Protein AF-A0A3D0Z2B7-F1 (afdb_monomer)

Mean predicted aligned error: 9.4 Å

Sequence (196 aa):
MNSLENMYTLLKPTGLYRLDGESLVSHELSAYAAALDFMERRLGEMLEACFIATAGTAGLESFEKLFGLRGHGTLAYDDRRNMLLSMYALPGEDSTKQGITDALRGIGLYADIEENPAEERLYIACHEYHGRFINHNMLALRAESVLPAHLAATLSFDFFTWDMAEGYELSFDGWDYPDYTFDQLENLGNRIIEIE

Secondary structure (DSSP, 8-state):
--HHHHHHHHHGGG--S--SSSSHHHHHHHHHHHHHHHHHHHHHHHHHHTSTTT--HHHHHHHHHHTT--SGGGS-HHHHHHHHHHHHH--TT--SHHHHHHHHHHTTEEEEEEEETTTTEEEEEEEEE-S--S-HHHHHHHHHTTS-TTSEEEEEE----HHHHHTTT--HHHHHTT---HHHHHGGG-EEEEE-

Foldseek 3Di:
DFQLVVVCVVCVVVVPDDCPCPDPVVVVSVVVRVVVNVVVVVVVQVVLLVDLVRHDPVSLVVLCVVLVAPACSPPDSVVSSVLSVLCVPQDLPPQDLVSLQSLCVSQQWHWDWDDDVVVQAIETETEDGDGQDQDVVVSVVSSCVSHNVVHKYKYWWQDDDPSNVVSVVADPVRVPVVVDDPVRVNCPRTDIDIDD

Solvent-accessible surface area (backbone atoms only — not comparable to full-atom values): 11228 Å² total; per-residue (Å²): 134,56,52,45,60,52,50,50,63,70,48,58,82,69,70,82,68,67,82,80,70,79,37,72,64,29,51,54,46,47,57,50,20,56,54,47,46,52,49,50,52,53,49,50,58,50,57,30,38,73,36,75,92,58,27,51,74,72,29,47,54,52,50,31,52,72,73,67,52,53,72,56,85,81,53,58,71,66,58,52,41,50,33,52,50,43,54,71,63,52,57,97,78,49,82,46,74,66,47,43,46,52,38,35,43,30,74,27,35,42,56,50,79,45,81,37,79,92,75,62,29,36,40,34,46,32,67,46,75,62,69,61,60,49,49,69,68,64,50,50,58,53,49,53,75,66,44,65,90,87,55,30,34,36,40,36,34,72,50,74,52,70,56,32,57,59,58,67,73,60,52,74,67,58,63,53,68,76,67,65,48,70,70,55,60,66,45,68,24,52,45,79,47,80,47,116

Structure (mmCIF, N/CA/C/O backbone):
data_AF-A0A3D0Z2B7-F1
#
_entry.id   AF-A0A3D0Z2B7-F1
#
loop_
_atom_site.group_PDB
_atom_site.id
_atom_site.type_symbol
_atom_site.label_atom_id
_atom_site.label_alt_id
_atom_site.label_comp_id
_atom_site.label_asym_id
_atom_site.label_entity_id
_atom_site.label_seq_id
_atom_site.pdbx_PDB_ins_code
_atom_site.Cartn_x
_atom_site.Cartn_y
_atom_site.Cartn_z
_atom_site.occupancy
_atom_site.B_iso_or_equiv
_atom_site.auth_seq_id
_atom_site.auth_comp_id
_atom_site.auth_asym_id
_atom_site.auth_atom_id
_atom_site.pdbx_PDB_model_num
ATOM 1 N N . MET A 1 1 ? -23.058 0.570 21.034 1.00 70.44 1 MET A N 1
ATOM 2 C CA . MET A 1 1 ? -23.378 0.066 22.380 1.00 70.44 1 MET A CA 1
ATOM 3 C C . MET A 1 1 ? -22.053 -0.071 23.093 1.00 70.44 1 MET A C 1
ATOM 5 O O . MET A 1 1 ? -21.193 -0.740 22.539 1.00 70.44 1 MET A O 1
ATOM 9 N N . ASN A 1 2 ? -21.840 0.635 24.201 1.00 86.19 2 ASN A N 1
ATOM 10 C CA . ASN A 1 2 ? -20.570 0.551 24.938 1.00 86.19 2 ASN A CA 1
ATOM 11 C C . ASN A 1 2 ? -20.544 -0.695 25.847 1.00 86.19 2 ASN A C 1
ATOM 13 O O . ASN A 1 2 ? -21.577 -1.344 26.062 1.00 86.19 2 ASN A O 1
ATOM 17 N N . SER A 1 3 ? -19.379 -1.035 26.399 1.00 94.06 3 SER A N 1
ATOM 18 C CA . SER A 1 3 ? -19.220 -2.215 27.258 1.00 94.06 3 SER A CA 1
ATOM 19 C C . SER A 1 3 ? -20.139 -2.180 28.484 1.00 94.06 3 SER A C 1
ATOM 21 O O . SER A 1 3 ? -20.640 -3.221 28.911 1.00 94.06 3 SER A O 1
ATOM 23 N N . LEU A 1 4 ? -20.415 -0.993 29.039 1.00 94.62 4 LEU A N 1
ATOM 24 C CA . LEU A 1 4 ? -21.280 -0.827 30.211 1.00 94.62 4 LEU A CA 1
ATOM 25 C C . LEU A 1 4 ? -22.736 -1.208 29.917 1.00 94.62 4 LEU A C 1
ATOM 27 O O . LEU A 1 4 ? -23.336 -1.989 30.656 1.00 94.62 4 LEU A O 1
ATOM 31 N N . GLU A 1 5 ? -23.296 -0.687 28.826 1.00 93.81 5 GLU A N 1
ATOM 32 C CA . GLU A 1 5 ? -24.652 -0.994 28.361 1.00 93.81 5 GLU A CA 1
ATOM 33 C C . GLU A 1 5 ? -24.818 -2.490 28.092 1.00 93.81 5 GLU A C 1
ATOM 35 O O . GLU A 1 5 ? -25.841 -3.080 28.452 1.00 93.81 5 GLU A O 1
ATOM 40 N N . ASN A 1 6 ? -23.792 -3.114 27.508 1.00 94.88 6 ASN A N 1
ATOM 41 C CA . ASN A 1 6 ? -23.783 -4.546 27.245 1.00 94.88 6 ASN A CA 1
ATOM 42 C C . ASN A 1 6 ? -23.813 -5.352 28.554 1.00 94.88 6 ASN A C 1
ATOM 44 O O . ASN A 1 6 ? -24.685 -6.198 28.751 1.00 94.88 6 ASN A O 1
ATOM 48 N N . MET A 1 7 ? -22.934 -5.027 29.509 1.00 94.94 7 MET A N 1
ATOM 49 C CA . MET A 1 7 ? -22.923 -5.671 30.828 1.00 94.94 7 MET A CA 1
ATOM 50 C C . MET A 1 7 ? -24.247 -5.480 31.577 1.00 94.94 7 MET A C 1
ATOM 52 O O . MET A 1 7 ? -24.771 -6.430 32.156 1.00 94.94 7 MET A O 1
ATOM 56 N N . TYR A 1 8 ? -24.838 -4.283 31.533 1.00 94.50 8 TYR A N 1
ATOM 57 C CA . TYR A 1 8 ? -26.141 -4.026 32.153 1.00 94.50 8 TYR A CA 1
ATOM 58 C C . TYR A 1 8 ? -27.244 -4.858 31.501 1.00 94.50 8 TYR A C 1
ATOM 60 O O . TYR A 1 8 ? -28.106 -5.386 32.201 1.00 94.50 8 TYR A O 1
ATOM 68 N N . THR A 1 9 ? -27.210 -5.013 30.179 1.00 94.69 9 THR A N 1
ATOM 69 C CA . THR A 1 9 ? -28.166 -5.843 29.434 1.00 94.69 9 THR A CA 1
ATOM 70 C C . THR A 1 9 ? -28.054 -7.317 29.818 1.00 94.69 9 THR A C 1
ATOM 72 O O . THR A 1 9 ? -29.076 -7.974 30.002 1.00 94.69 9 THR A O 1
ATOM 75 N N . LEU A 1 10 ? -26.833 -7.823 30.014 1.00 94.44 10 LEU A N 1
ATOM 76 C CA . LEU A 1 10 ? -26.582 -9.207 30.427 1.00 94.44 10 LEU A CA 1
ATOM 77 C C . LEU A 1 10 ? -26.963 -9.474 31.892 1.00 94.44 10 LEU A C 1
ATOM 79 O O . LEU A 1 10 ? -27.452 -10.555 32.213 1.00 94.44 10 LEU A O 1
ATOM 83 N N . LEU A 1 11 ? -26.759 -8.501 32.785 1.00 94.38 11 LEU A N 1
ATOM 84 C CA . LEU A 1 11 ? -26.967 -8.677 34.226 1.00 94.38 11 LEU A CA 1
ATOM 85 C C . LEU A 1 11 ? -28.394 -8.355 34.687 1.00 94.38 11 LEU A C 1
ATOM 87 O O . LEU A 1 11 ? -28.870 -8.987 35.632 1.00 94.38 11 LEU A O 1
ATOM 91 N N . LYS A 1 12 ? -29.105 -7.427 34.029 1.00 93.31 12 LYS A N 1
ATOM 92 C CA . LYS A 1 12 ? -30.493 -7.055 34.376 1.00 93.31 12 LYS A CA 1
ATOM 93 C C . LYS A 1 12 ? -31.441 -8.259 34.535 1.00 93.31 12 LYS A C 1
ATO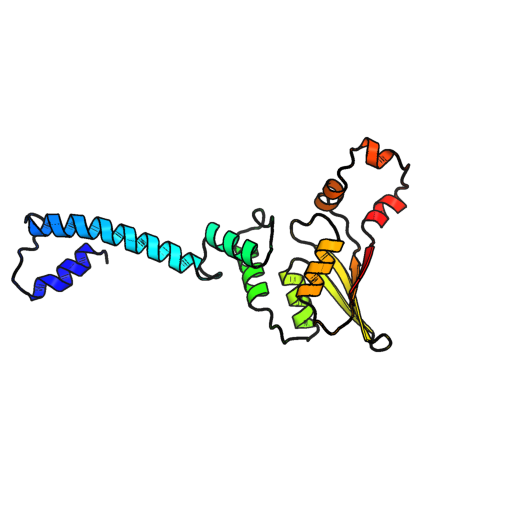M 95 O O . LYS A 1 12 ? -32.157 -8.286 35.536 1.00 93.31 12 LYS A O 1
ATOM 100 N N . PRO A 1 13 ? -31.448 -9.267 33.639 1.00 95.75 13 PRO A N 1
ATOM 101 C CA . PRO A 1 13 ? -32.353 -10.415 33.743 1.00 95.75 13 PRO A CA 1
ATOM 102 C C . PRO A 1 13 ? -32.126 -11.293 34.979 1.00 95.75 13 PRO A C 1
ATOM 104 O O . PRO A 1 13 ? -33.033 -12.014 35.382 1.00 95.75 13 PRO A O 1
ATOM 107 N N . THR A 1 14 ? -30.937 -11.246 35.589 1.00 94.44 14 THR A N 1
ATOM 108 C CA . THR A 1 14 ? -30.627 -12.061 36.776 1.00 94.44 14 THR A CA 1
ATOM 109 C C . THR A 1 14 ? -31.381 -11.595 38.020 1.00 94.44 14 THR A C 1
ATOM 111 O O . THR A 1 14 ? -31.602 -12.385 38.932 1.00 94.44 14 THR A O 1
ATOM 114 N N . GLY A 1 15 ? -31.757 -10.310 38.084 1.00 92.75 15 GLY A N 1
ATOM 115 C CA . GLY A 1 15 ? -32.404 -9.705 39.252 1.00 92.75 15 GLY A CA 1
ATOM 116 C C . GLY A 1 15 ? -31.528 -9.627 40.511 1.00 92.75 15 GLY A C 1
ATOM 117 O O . GLY A 1 15 ? -32.022 -9.223 41.559 1.00 92.75 15 GLY A O 1
ATOM 118 N N . LEU A 1 16 ? -30.245 -10.000 40.432 1.00 92.62 16 LEU A N 1
ATOM 119 C CA . LEU A 1 16 ? -29.349 -10.090 41.593 1.00 92.62 16 LEU A CA 1
ATOM 120 C C . LEU A 1 16 ? -28.699 -8.753 41.969 1.00 92.62 16 LEU A C 1
ATOM 122 O O . LEU A 1 16 ? -28.281 -8.569 43.111 1.00 92.62 16 LEU A O 1
ATOM 126 N N . TYR A 1 17 ? -28.601 -7.823 41.019 1.00 91.31 17 TYR A N 1
ATOM 127 C CA . TYR A 1 17 ? -27.830 -6.590 41.163 1.00 91.31 17 TYR A CA 1
ATOM 128 C C . TYR A 1 17 ? -28.703 -5.348 40.994 1.00 91.31 17 TYR A C 1
ATOM 130 O O . TYR A 1 17 ? -29.599 -5.306 40.149 1.00 91.31 17 TYR A O 1
ATOM 138 N N . ARG A 1 18 ? -28.394 -4.298 41.762 1.00 90.25 18 ARG A N 1
ATOM 139 C CA . ARG A 1 18 ? -29.009 -2.976 41.608 1.00 90.25 18 ARG A CA 1
ATOM 140 C C . ARG A 1 18 ? -28.191 -2.149 40.613 1.00 90.25 18 ARG A C 1
ATOM 142 O O . ARG A 1 18 ? -27.093 -1.708 40.939 1.00 90.25 18 ARG A O 1
ATOM 149 N N . LEU A 1 19 ? -28.717 -1.990 39.400 1.00 89.81 19 LEU A N 1
ATOM 150 C CA . LEU A 1 19 ? -28.053 -1.348 38.256 1.00 89.81 19 LEU A CA 1
ATOM 151 C C . LEU A 1 19 ? -28.657 0.043 37.984 1.00 89.81 19 LEU A C 1
ATOM 153 O O . LEU A 1 19 ? -29.266 0.270 36.941 1.00 89.81 19 LEU A O 1
ATOM 157 N N . ASP A 1 20 ? -28.552 0.936 38.967 1.00 86.50 20 ASP A N 1
ATOM 158 C CA . ASP A 1 20 ? -29.125 2.294 38.971 1.00 86.50 20 ASP A CA 1
ATOM 159 C C . ASP A 1 20 ? -28.105 3.394 38.627 1.00 86.50 20 ASP A C 1
ATOM 161 O O . ASP A 1 20 ? -28.497 4.527 38.367 1.00 86.50 20 ASP A O 1
ATOM 165 N N . GLY A 1 21 ? -26.811 3.058 38.587 1.00 87.31 21 GLY A N 1
ATOM 166 C CA . GLY A 1 21 ? -25.722 4.010 38.351 1.00 87.31 21 GLY A CA 1
ATOM 167 C C . GLY A 1 21 ? -25.106 4.589 39.629 1.00 87.31 21 GLY A C 1
ATOM 168 O O . GLY A 1 21 ? -24.064 5.232 39.544 1.00 87.31 21 GLY A O 1
ATOM 169 N N . GLU A 1 22 ? -25.694 4.321 40.797 1.00 89.69 22 GLU A N 1
ATOM 170 C CA . GLU A 1 22 ? -25.251 4.846 42.101 1.00 89.69 22 GLU A CA 1
ATOM 171 C C . GLU A 1 22 ? -24.776 3.738 43.054 1.00 89.69 22 GLU A C 1
ATOM 173 O O . GLU A 1 22 ? -24.146 3.999 44.080 1.00 89.69 22 GLU A O 1
ATOM 178 N N . SER A 1 23 ? -25.091 2.475 42.757 1.00 92.25 23 SER A N 1
ATOM 179 C CA . SER A 1 23 ? -24.617 1.346 43.553 1.00 92.25 23 SER A CA 1
ATOM 180 C C . SER A 1 23 ? -23.102 1.134 43.413 1.00 92.25 23 SER A C 1
ATOM 182 O O . SER A 1 23 ? -22.496 1.437 42.383 1.00 92.25 23 SER A O 1
ATOM 184 N N . LEU A 1 24 ? -22.481 0.536 44.440 1.00 92.75 24 LEU A N 1
ATOM 185 C CA . LEU A 1 24 ? -21.065 0.143 44.392 1.00 92.75 24 LEU A CA 1
ATOM 186 C C . LEU A 1 24 ? -20.773 -0.732 43.161 1.00 92.75 24 LEU A C 1
ATOM 188 O O . LEU A 1 24 ? -19.807 -0.492 42.445 1.00 92.75 24 LEU A O 1
ATOM 192 N N . VAL A 1 25 ? -21.670 -1.679 42.873 1.00 92.69 25 VAL A N 1
ATOM 193 C CA . VAL A 1 25 ? -21.577 -2.569 41.708 1.00 92.69 25 VAL A CA 1
ATOM 194 C C . VAL A 1 25 ? -21.662 -1.777 40.402 1.00 92.69 25 VAL A C 1
ATOM 196 O O . VAL A 1 25 ? -20.912 -2.048 39.470 1.00 92.69 25 VAL A O 1
ATOM 199 N N . SER A 1 26 ? -22.533 -0.767 40.316 1.00 92.44 26 SER A N 1
ATOM 200 C CA . SER A 1 26 ? -22.608 0.106 39.142 1.00 92.44 26 SER A CA 1
ATOM 201 C C . SER A 1 26 ? -21.294 0.856 38.900 1.00 92.44 26 SER A C 1
ATOM 203 O O . SER A 1 26 ? -20.860 0.948 37.748 1.00 92.44 26 SER A O 1
ATOM 205 N N . HIS A 1 27 ? -20.633 1.343 39.954 1.00 93.88 27 HIS A N 1
ATOM 206 C CA . HIS A 1 27 ? -19.328 2.000 39.843 1.00 93.88 27 HIS A CA 1
ATOM 207 C C . HIS A 1 27 ? -18.201 1.032 39.452 1.00 93.88 27 HIS A C 1
ATOM 209 O O . HIS A 1 27 ? -17.393 1.371 38.587 1.00 93.88 27 HIS A O 1
ATOM 215 N N . GLU A 1 28 ? -18.173 -0.181 40.009 1.00 94.62 28 GLU A N 1
ATOM 216 C CA . GLU A 1 28 ? -17.222 -1.231 39.612 1.00 94.62 28 GLU A CA 1
ATOM 217 C C . GLU A 1 28 ? -17.377 -1.604 38.132 1.00 94.62 28 GLU A C 1
ATOM 219 O O . GLU A 1 28 ? -16.402 -1.607 37.380 1.00 94.62 28 GLU A O 1
ATOM 224 N N . LEU A 1 29 ? -18.614 -1.828 37.680 1.00 95.25 29 LEU A N 1
ATOM 225 C CA . LEU A 1 29 ? -18.908 -2.117 36.276 1.00 95.25 29 LEU A CA 1
ATOM 226 C C . LEU A 1 29 ? -18.512 -0.960 35.357 1.00 95.25 29 LEU A C 1
ATOM 228 O O . LEU A 1 29 ? -18.049 -1.198 34.246 1.00 95.25 29 LEU A O 1
ATOM 232 N N . SER A 1 30 ? -18.648 0.285 35.817 1.00 94.44 30 SER A N 1
ATOM 233 C CA . SER A 1 30 ? -18.218 1.463 35.056 1.00 94.44 30 SER A CA 1
ATOM 234 C C . SER A 1 30 ? -16.695 1.514 34.909 1.00 94.44 30 SER A C 1
ATOM 236 O O . SER A 1 30 ? -16.190 1.818 33.829 1.00 94.44 30 SER A O 1
ATOM 238 N N . ALA A 1 31 ? -15.952 1.160 35.963 1.00 95.12 31 ALA A N 1
ATOM 239 C CA . ALA A 1 31 ? -14.496 1.061 35.908 1.00 95.12 31 ALA A CA 1
ATOM 240 C C . ALA A 1 31 ? -14.034 -0.050 34.948 1.00 95.12 31 ALA A C 1
ATOM 242 O O . ALA A 1 31 ? -13.125 0.168 34.146 1.00 95.12 31 ALA A O 1
ATOM 243 N N . TYR A 1 32 ? -14.687 -1.217 34.973 1.00 95.69 32 TYR A N 1
ATOM 244 C CA . TYR A 1 32 ? -14.404 -2.292 34.018 1.00 95.69 32 TYR A CA 1
ATOM 245 C C . TYR A 1 32 ? -14.757 -1.906 32.586 1.00 95.69 32 TYR A C 1
ATOM 247 O O . TYR A 1 32 ? -13.958 -2.148 31.683 1.00 95.69 32 TYR A O 1
ATOM 255 N N . ALA A 1 33 ? -15.907 -1.263 32.378 1.00 96.44 33 ALA A N 1
ATOM 256 C CA . ALA A 1 33 ? -16.323 -0.796 31.064 1.00 96.44 33 ALA A CA 1
ATOM 257 C C . ALA A 1 33 ? -15.285 0.145 30.452 1.00 96.44 33 ALA A C 1
ATOM 259 O O . ALA A 1 33 ? -14.908 -0.052 29.306 1.00 96.44 33 ALA A O 1
ATOM 260 N N . ALA A 1 34 ? -14.743 1.090 31.227 1.00 95.31 34 ALA A N 1
ATOM 261 C CA . ALA A 1 34 ? -13.721 2.009 30.731 1.00 95.31 34 ALA A CA 1
ATOM 262 C C . ALA A 1 34 ? -12.466 1.282 30.206 1.00 95.31 34 ALA A C 1
ATOM 264 O O . ALA A 1 34 ? -11.919 1.653 29.166 1.00 95.31 34 ALA A O 1
ATOM 265 N N . ALA A 1 35 ? -12.011 0.233 30.901 1.00 95.44 35 ALA A N 1
ATOM 266 C CA . ALA A 1 35 ? -10.873 -0.570 30.456 1.00 95.44 35 ALA A CA 1
ATOM 267 C C . ALA A 1 35 ? -11.213 -1.431 29.227 1.00 95.44 35 ALA A C 1
ATOM 269 O O . ALA A 1 35 ? -10.403 -1.535 28.304 1.00 95.44 35 ALA A O 1
ATOM 270 N N . LEU A 1 36 ? -12.408 -2.027 29.198 1.00 96.38 36 LEU A N 1
ATOM 271 C CA . LEU A 1 36 ? -12.877 -2.842 28.078 1.00 96.38 36 LEU A CA 1
ATOM 272 C C . LEU A 1 36 ? -13.077 -2.008 26.813 1.00 96.38 36 LEU A C 1
ATOM 274 O O . LEU A 1 36 ? -12.547 -2.386 25.777 1.00 96.38 36 LEU A O 1
ATOM 278 N N . ASP A 1 37 ? -13.723 -0.846 26.909 1.00 96.25 37 ASP A N 1
ATOM 279 C CA . ASP A 1 37 ? -13.921 0.080 25.789 1.00 96.25 37 ASP A CA 1
ATOM 280 C C . ASP A 1 37 ? -12.572 0.552 25.222 1.00 96.25 37 ASP A C 1
ATOM 282 O O . ASP A 1 37 ? -12.388 0.673 24.008 1.00 96.25 37 ASP A O 1
ATOM 286 N N . PHE A 1 38 ? -11.579 0.779 26.091 1.00 95.12 38 PHE A N 1
ATOM 287 C CA . PHE A 1 38 ? -10.220 1.086 25.650 1.00 95.12 38 PHE A CA 1
ATOM 288 C C . PHE A 1 38 ? -9.598 -0.070 24.854 1.00 95.12 38 PHE A C 1
ATOM 290 O O . PHE A 1 38 ? -9.005 0.171 23.798 1.00 95.12 38 PHE A O 1
ATOM 297 N N . MET A 1 39 ? -9.720 -1.309 25.343 1.00 95.75 39 MET A N 1
ATOM 298 C CA . MET A 1 39 ? -9.197 -2.488 24.648 1.00 95.75 39 MET A CA 1
ATOM 299 C C . MET A 1 39 ? -9.946 -2.772 23.345 1.00 95.75 39 MET A C 1
ATOM 301 O O . MET A 1 39 ? -9.307 -3.070 22.342 1.00 95.75 39 MET A O 1
ATOM 305 N N . GLU A 1 40 ? -11.270 -2.635 23.332 1.00 94.75 40 GLU A N 1
ATOM 306 C CA . GLU A 1 40 ? -12.105 -2.813 22.145 1.00 94.75 40 GLU A CA 1
ATOM 307 C C . GLU A 1 40 ? -11.699 -1.830 21.047 1.00 94.75 40 GLU A C 1
ATOM 309 O O . GLU A 1 40 ? -11.447 -2.242 19.917 1.00 94.75 40 GLU A O 1
ATOM 314 N N . ARG A 1 41 ? -11.508 -0.549 21.388 1.00 93.12 41 ARG A N 1
ATOM 315 C CA . ARG A 1 41 ? -11.013 0.447 20.431 1.00 93.12 41 ARG A CA 1
ATOM 316 C C . ARG A 1 41 ? -9.636 0.081 19.875 1.00 93.12 41 ARG A C 1
ATOM 318 O O . ARG A 1 41 ? -9.413 0.197 18.676 1.00 93.12 41 ARG A O 1
ATOM 325 N N . ARG A 1 42 ? -8.710 -0.371 20.728 1.00 93.12 42 ARG A N 1
ATOM 326 C CA . ARG A 1 42 ? -7.368 -0.808 20.300 1.00 93.12 42 ARG A CA 1
ATOM 327 C C . ARG A 1 42 ? -7.435 -2.019 19.368 1.00 93.12 42 ARG A C 1
ATOM 329 O O . ARG A 1 42 ? -6.724 -2.045 18.371 1.00 93.12 42 ARG A O 1
ATOM 336 N N . LEU A 1 43 ? -8.291 -2.993 19.669 1.00 94.00 43 LEU A N 1
ATOM 337 C CA . LEU A 1 43 ? -8.518 -4.152 18.805 1.00 94.00 43 LEU A CA 1
ATOM 338 C C . LEU A 1 43 ? -9.159 -3.747 17.475 1.00 94.00 43 LEU A C 1
ATOM 340 O O . LEU A 1 43 ? -8.750 -4.266 16.443 1.00 94.00 43 LEU A O 1
ATOM 344 N N . GLY A 1 44 ? -10.097 -2.798 17.483 1.00 92.19 44 GLY A N 1
ATOM 345 C CA . GLY A 1 44 ? -10.680 -2.222 16.271 1.00 92.19 44 GLY A CA 1
ATOM 346 C C . GLY A 1 44 ? -9.622 -1.580 15.374 1.00 92.19 44 GLY A C 1
ATOM 347 O O . GLY A 1 44 ? -9.507 -1.951 14.211 1.00 92.19 44 GLY A O 1
ATOM 348 N N . GLU A 1 45 ? -8.774 -0.713 15.938 1.00 89.38 45 GLU A N 1
ATOM 349 C CA . GLU A 1 45 ? -7.645 -0.095 15.221 1.00 89.38 45 GLU A CA 1
ATOM 350 C C . GLU A 1 45 ? -6.691 -1.156 14.628 1.00 89.38 45 GLU A C 1
ATOM 352 O O . GLU A 1 45 ? -6.214 -1.016 13.501 1.00 89.38 45 GLU A O 1
ATOM 357 N N . MET A 1 46 ? -6.421 -2.244 15.362 1.00 90.12 46 MET A N 1
ATOM 358 C CA . MET A 1 46 ? -5.594 -3.353 14.869 1.00 90.12 46 MET A CA 1
ATOM 359 C C . MET A 1 46 ? -6.272 -4.134 13.737 1.00 90.12 46 MET A C 1
ATOM 361 O O . MET A 1 46 ? -5.612 -4.446 12.750 1.00 90.12 46 MET A O 1
ATOM 365 N N . LEU A 1 47 ? -7.567 -4.438 13.862 1.00 93.06 47 LEU A N 1
ATOM 366 C CA . LEU A 1 47 ? -8.346 -5.148 12.843 1.00 93.06 47 LEU A CA 1
ATOM 367 C C . LEU A 1 47 ? -8.444 -4.342 11.548 1.00 93.06 47 LEU A C 1
ATOM 369 O O . LEU A 1 47 ? -8.291 -4.905 10.466 1.00 93.06 47 LEU A O 1
ATOM 373 N N . GLU A 1 48 ? -8.643 -3.027 11.647 1.00 90.56 48 GLU A N 1
ATOM 374 C CA . GLU A 1 48 ? -8.618 -2.132 10.490 1.00 90.56 48 GLU A CA 1
ATOM 375 C C . GLU A 1 48 ? -7.265 -2.198 9.775 1.00 90.56 48 GLU A C 1
ATOM 377 O O . GLU A 1 48 ? -7.221 -2.298 8.550 1.00 90.56 48 GLU A O 1
ATOM 382 N N . ALA A 1 49 ? -6.162 -2.226 10.528 1.00 89.50 49 ALA A N 1
ATOM 383 C CA . ALA A 1 49 ? -4.813 -2.341 9.983 1.00 89.50 49 ALA A CA 1
ATOM 384 C C . ALA A 1 49 ? -4.483 -3.724 9.382 1.00 89.50 49 ALA A C 1
ATOM 386 O O . ALA A 1 49 ? -3.462 -3.847 8.705 1.00 89.50 49 ALA A O 1
ATOM 387 N N . CYS A 1 50 ? -5.314 -4.755 9.583 1.00 89.44 50 CYS A N 1
ATOM 388 C CA . CYS A 1 50 ? -5.088 -6.089 9.016 1.00 89.44 50 CYS A CA 1
ATOM 389 C C . CYS A 1 50 ? -5.404 -6.193 7.518 1.00 89.44 50 CYS A C 1
ATOM 391 O O . CYS A 1 50 ? -4.930 -7.130 6.876 1.00 89.44 50 CYS A O 1
ATOM 393 N N . PHE A 1 51 ? -6.186 -5.273 6.949 1.00 91.56 51 PHE A N 1
ATOM 394 C CA . PHE A 1 51 ? -6.582 -5.322 5.539 1.00 91.56 51 PHE A CA 1
ATOM 395 C C . PHE A 1 51 ? -6.249 -4.013 4.834 1.00 91.56 51 PHE A C 1
ATOM 397 O O . PHE A 1 51 ? -6.579 -2.943 5.330 1.00 91.56 51 PHE A O 1
ATOM 404 N N . ILE A 1 52 ? -5.685 -4.087 3.625 1.00 91.19 52 ILE A N 1
ATOM 405 C CA . ILE A 1 52 ? -5.324 -2.906 2.815 1.00 91.19 52 ILE A CA 1
ATOM 406 C C . ILE A 1 52 ? -6.538 -1.977 2.601 1.00 91.19 52 ILE A C 1
ATOM 408 O O . ILE A 1 52 ? -6.418 -0.751 2.635 1.00 91.19 52 ILE A O 1
ATOM 412 N N . ALA A 1 53 ? -7.731 -2.558 2.434 1.00 90.88 53 ALA A N 1
ATOM 413 C CA . ALA A 1 53 ? -8.969 -1.814 2.210 1.00 90.88 53 ALA A CA 1
ATOM 414 C C . ALA A 1 53 ? -9.370 -0.921 3.400 1.00 90.88 53 ALA A C 1
ATOM 416 O O . ALA A 1 53 ? -9.884 0.174 3.189 1.00 90.88 53 ALA A O 1
ATOM 417 N N . THR A 1 54 ? -9.119 -1.362 4.635 1.00 90.50 54 THR A N 1
ATOM 418 C CA . THR A 1 54 ? -9.517 -0.658 5.868 1.00 90.50 54 THR A CA 1
ATOM 419 C C . THR A 1 54 ? -8.348 -0.003 6.592 1.00 90.50 54 THR A C 1
ATOM 421 O O . THR A 1 54 ? -8.564 0.820 7.477 1.00 90.50 54 THR A O 1
ATOM 424 N N . ALA A 1 55 ? -7.114 -0.345 6.225 1.00 90.94 55 ALA A N 1
ATOM 425 C CA . ALA A 1 55 ? -5.924 0.113 6.913 1.00 90.94 55 ALA A CA 1
ATOM 426 C C . ALA A 1 55 ? -5.799 1.635 6.852 1.00 90.94 55 ALA A C 1
ATOM 428 O O . ALA A 1 55 ? -5.879 2.231 5.775 1.00 90.94 55 ALA A O 1
ATOM 429 N N . GLY A 1 56 ? -5.552 2.222 8.028 1.00 87.31 56 GLY A N 1
ATOM 430 C CA . GLY A 1 56 ? -5.085 3.593 8.214 1.00 87.31 56 GLY A CA 1
ATOM 431 C C . GLY A 1 56 ? -3.667 3.812 7.674 1.00 87.31 56 GLY A C 1
ATOM 432 O O . GLY A 1 56 ? -2.992 2.874 7.254 1.00 87.31 56 GLY A O 1
ATOM 433 N N . THR A 1 57 ? -3.151 5.038 7.779 1.00 85.38 57 THR A N 1
ATOM 434 C CA . THR A 1 57 ? -1.812 5.416 7.282 1.00 85.38 57 THR A CA 1
ATOM 435 C C . THR A 1 57 ? -0.694 4.496 7.777 1.00 85.38 57 THR A C 1
ATOM 437 O O . THR A 1 57 ? 0.096 4.009 6.975 1.00 85.38 57 THR A O 1
ATOM 440 N N . ALA A 1 58 ? -0.655 4.207 9.082 1.00 85.00 58 ALA A N 1
ATOM 441 C CA . ALA A 1 58 ? 0.367 3.335 9.663 1.00 85.00 58 ALA A CA 1
ATOM 442 C C . ALA A 1 58 ? 0.261 1.884 9.157 1.00 85.00 58 ALA A C 1
ATOM 444 O O . ALA A 1 58 ? 1.278 1.229 8.948 1.00 85.00 58 ALA A O 1
ATOM 445 N N . GLY A 1 59 ? -0.962 1.392 8.923 1.00 89.44 59 GLY A N 1
ATOM 446 C CA . GLY A 1 59 ? -1.186 0.066 8.348 1.00 89.44 59 GLY A CA 1
ATOM 447 C C . GLY A 1 59 ? -0.740 -0.003 6.887 1.00 89.44 59 GLY A C 1
ATOM 448 O O . GLY A 1 59 ? -0.046 -0.945 6.507 1.00 89.44 59 GLY A O 1
ATOM 449 N N . LEU A 1 60 ? -1.048 1.022 6.082 1.00 89.25 60 LEU A N 1
ATOM 450 C CA . LEU A 1 60 ? -0.567 1.108 4.698 1.00 89.25 60 LEU A CA 1
ATOM 451 C C . LEU A 1 60 ? 0.964 1.158 4.632 1.00 89.25 60 LEU A C 1
ATOM 453 O O . LEU A 1 60 ? 1.546 0.447 3.823 1.00 89.25 60 LEU A O 1
ATOM 457 N N . GLU A 1 61 ? 1.630 1.900 5.521 1.00 87.88 61 GLU A N 1
ATOM 458 C CA . GLU A 1 61 ? 3.101 1.902 5.606 1.00 87.88 61 GLU A CA 1
ATOM 459 C C . GLU A 1 61 ? 3.681 0.516 5.928 1.00 87.88 61 GLU A C 1
ATOM 461 O O . GLU A 1 61 ? 4.761 0.160 5.450 1.00 87.88 61 GLU A O 1
ATOM 466 N N . SER A 1 62 ? 2.990 -0.284 6.745 1.00 88.75 62 SER A N 1
ATOM 467 C CA . SER A 1 62 ? 3.384 -1.669 7.011 1.00 88.75 62 SER A CA 1
ATOM 468 C C . SER A 1 62 ? 3.235 -2.553 5.774 1.00 88.75 62 SER A C 1
ATOM 470 O O . SER A 1 62 ? 4.149 -3.325 5.481 1.00 88.75 62 SER A O 1
ATOM 472 N N . PHE A 1 63 ? 2.138 -2.419 5.024 1.00 89.62 63 PHE A N 1
ATOM 473 C CA . PHE A 1 63 ? 1.955 -3.137 3.760 1.00 89.62 63 PHE A CA 1
ATOM 474 C C . PHE A 1 63 ? 2.967 -2.704 2.700 1.00 89.62 63 PHE A C 1
ATOM 476 O O . PHE A 1 63 ? 3.553 -3.552 2.039 1.00 89.62 63 PHE A O 1
ATOM 483 N N . GLU A 1 64 ? 3.252 -1.411 2.578 1.00 86.88 64 GLU A N 1
ATOM 484 C CA . GLU A 1 64 ? 4.290 -0.906 1.677 1.00 86.88 64 GLU A CA 1
ATOM 485 C C . GLU A 1 64 ? 5.639 -1.548 1.982 1.00 86.88 64 GLU A C 1
ATOM 487 O O . GLU A 1 64 ? 6.275 -2.095 1.085 1.00 86.88 64 GLU A O 1
ATOM 492 N N . LYS A 1 65 ? 6.036 -1.591 3.259 1.00 85.94 65 LYS A N 1
ATOM 493 C C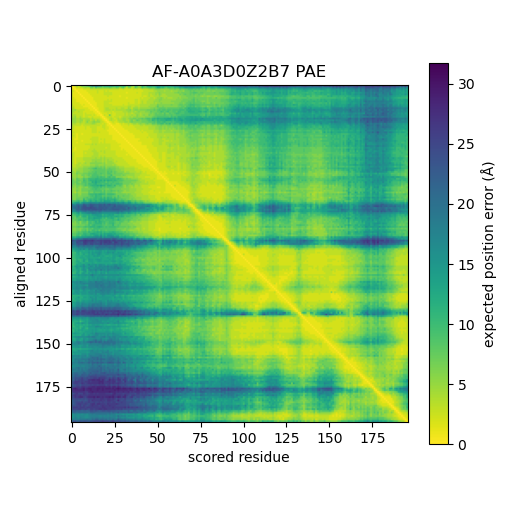A . LYS A 1 65 ? 7.258 -2.290 3.679 1.00 85.94 65 LYS A CA 1
ATOM 494 C C . LYS A 1 65 ? 7.220 -3.778 3.338 1.00 85.94 65 LYS A C 1
ATOM 496 O O . LYS A 1 65 ? 8.240 -4.297 2.894 1.00 85.94 65 LYS A O 1
ATOM 501 N N . LEU A 1 66 ? 6.077 -4.445 3.525 1.00 86.38 66 LEU A N 1
ATOM 502 C CA . LEU A 1 66 ? 5.894 -5.861 3.190 1.00 86.38 66 LEU A CA 1
ATOM 503 C C . LEU A 1 66 ? 6.091 -6.117 1.690 1.00 86.38 66 LEU A C 1
ATOM 505 O O . LEU A 1 66 ? 6.803 -7.045 1.321 1.00 86.38 66 LEU A O 1
ATOM 509 N N . PHE A 1 67 ? 5.531 -5.262 0.835 1.00 80.06 67 PHE A N 1
ATOM 510 C CA . PHE A 1 67 ? 5.726 -5.322 -0.614 1.00 80.06 67 PHE A CA 1
ATOM 511 C C . PHE A 1 67 ? 7.059 -4.704 -1.065 1.00 80.06 67 PHE A C 1
ATOM 513 O O . PHE A 1 67 ? 7.339 -4.643 -2.259 1.00 80.06 67 PHE A O 1
ATOM 520 N N . GLY A 1 68 ? 7.904 -4.215 -0.153 1.00 76.94 68 GLY A N 1
ATOM 521 C CA . GLY A 1 68 ? 9.173 -3.555 -0.476 1.00 76.94 68 GLY A CA 1
ATOM 522 C C . GLY A 1 68 ? 9.034 -2.191 -1.166 1.00 76.94 68 GLY A C 1
ATOM 523 O O . GLY A 1 68 ? 10.006 -1.695 -1.728 1.00 76.94 68 GLY A O 1
ATOM 524 N N . LEU A 1 69 ? 7.849 -1.585 -1.128 1.00 74.25 69 LEU A N 1
ATOM 525 C CA . LEU A 1 69 ? 7.591 -0.220 -1.575 1.00 74.25 69 LEU A CA 1
ATOM 526 C C . LEU A 1 69 ? 8.182 0.749 -0.539 1.00 74.25 69 LEU A C 1
ATOM 528 O O . LEU A 1 69 ? 7.886 0.668 0.655 1.00 74.25 69 LEU A O 1
ATOM 532 N N . ARG A 1 70 ? 9.053 1.664 -0.972 1.00 66.19 70 ARG A N 1
ATOM 533 C CA . ARG A 1 70 ? 9.655 2.688 -0.103 1.00 66.19 70 ARG A CA 1
ATOM 534 C C . ARG A 1 70 ? 9.427 4.071 -0.696 1.00 66.19 70 ARG A C 1
ATOM 536 O O . ARG A 1 70 ? 9.547 4.266 -1.895 1.00 66.19 70 ARG A O 1
ATOM 543 N N . GLY A 1 71 ? 9.123 5.042 0.165 1.00 61.12 71 GLY A N 1
ATOM 544 C CA . GLY A 1 71 ? 9.062 6.451 -0.231 1.00 61.12 71 GLY A CA 1
ATOM 545 C C . GLY A 1 71 ? 7.746 6.919 -0.861 1.00 61.12 71 GLY A C 1
ATOM 546 O O . GLY A 1 71 ? 7.677 8.074 -1.256 1.00 61.12 71 GLY A O 1
ATOM 547 N N . HIS A 1 72 ? 6.692 6.096 -0.874 1.00 63.56 72 HIS A N 1
ATOM 548 C CA . HIS A 1 72 ? 5.357 6.477 -1.371 1.00 63.56 72 HIS A CA 1
ATOM 549 C C . HIS A 1 72 ? 4.530 7.315 -0.382 1.00 63.56 72 HIS A C 1
ATOM 551 O O . HIS A 1 72 ? 3.375 7.631 -0.652 1.00 63.56 72 HIS A O 1
ATOM 557 N N . GLY A 1 73 ? 5.103 7.712 0.759 1.00 61.56 73 GLY A N 1
ATOM 558 C CA . GLY A 1 73 ? 4.413 8.523 1.768 1.00 61.56 73 GLY A CA 1
ATOM 559 C C . GLY A 1 73 ? 3.976 9.913 1.281 1.00 61.56 73 GLY A C 1
ATOM 560 O O . GLY A 1 73 ? 3.205 10.570 1.973 1.00 61.56 73 GLY A O 1
ATOM 561 N N . THR A 1 74 ? 4.451 10.353 0.112 1.00 64.75 74 THR A N 1
ATOM 562 C CA . THR A 1 74 ? 4.054 11.604 -0.553 1.00 64.75 74 THR A CA 1
ATOM 563 C C . THR A 1 74 ? 2.843 11.457 -1.478 1.00 64.75 74 THR A C 1
ATOM 565 O O . THR A 1 74 ? 2.254 12.472 -1.842 1.00 64.75 74 THR A O 1
ATOM 568 N N . LEU A 1 75 ? 2.459 10.231 -1.856 1.00 68.69 75 LEU A N 1
ATOM 569 C CA . LEU A 1 75 ? 1.270 9.980 -2.674 1.00 68.69 75 LEU A CA 1
ATOM 570 C C . LEU A 1 75 ? -0.011 10.205 -1.864 1.00 68.69 75 LEU A C 1
ATOM 572 O O . LEU A 1 75 ? -0.035 10.037 -0.639 1.00 68.69 75 LEU A O 1
ATOM 576 N N . ALA A 1 76 ? -1.098 10.543 -2.562 1.00 80.69 76 ALA A N 1
ATOM 577 C CA . ALA A 1 76 ? -2.406 10.632 -1.935 1.00 80.69 76 ALA A CA 1
ATOM 578 C C . ALA A 1 76 ? -2.809 9.270 -1.349 1.00 80.69 76 ALA A C 1
ATOM 580 O O . ALA A 1 76 ? -2.455 8.202 -1.850 1.00 80.69 76 ALA A O 1
ATOM 581 N N . TYR A 1 77 ? -3.554 9.315 -0.250 1.00 81.44 77 TYR A N 1
ATOM 582 C CA . TYR A 1 77 ? -3.893 8.131 0.534 1.00 81.44 77 TYR A CA 1
ATOM 583 C C . TYR A 1 77 ? -4.625 7.047 -0.273 1.00 81.44 77 TYR A C 1
ATOM 585 O O . TYR A 1 77 ? -4.325 5.861 -0.129 1.00 81.44 77 TYR A O 1
ATOM 593 N N . ASP A 1 78 ? -5.547 7.453 -1.146 1.00 83.25 78 ASP A N 1
ATOM 594 C CA . ASP A 1 78 ? -6.310 6.521 -1.977 1.00 83.25 78 ASP A CA 1
ATOM 595 C C . ASP A 1 78 ? -5.458 5.908 -3.093 1.00 83.25 78 ASP A C 1
ATOM 597 O O . ASP A 1 78 ? -5.593 4.719 -3.368 1.00 83.25 78 ASP A O 1
ATOM 601 N N . ASP A 1 79 ? -4.509 6.659 -3.656 1.00 79.12 79 ASP A N 1
ATOM 602 C CA . ASP A 1 79 ? -3.580 6.145 -4.669 1.00 79.12 79 ASP A CA 1
ATOM 603 C C . ASP A 1 79 ? -2.659 5.077 -4.078 1.00 79.12 79 ASP A C 1
ATOM 605 O O . ASP A 1 79 ? -2.470 4.013 -4.669 1.00 79.12 79 ASP A O 1
ATOM 609 N N . ARG A 1 80 ? -2.155 5.310 -2.858 1.00 82.88 80 ARG A N 1
ATOM 610 C CA . ARG A 1 80 ? -1.365 4.316 -2.112 1.00 82.88 80 ARG A CA 1
ATOM 611 C C . ARG A 1 80 ? -2.160 3.035 -1.896 1.00 82.88 80 ARG A C 1
ATOM 613 O O . ARG A 1 80 ? -1.646 1.940 -2.121 1.00 82.88 80 ARG A O 1
ATOM 620 N N . ARG A 1 81 ? -3.425 3.162 -1.481 1.00 87.19 81 ARG A N 1
ATOM 621 C CA . ARG A 1 81 ? -4.311 2.010 -1.289 1.00 87.19 81 ARG A CA 1
ATOM 622 C C . ARG A 1 81 ? -4.550 1.267 -2.599 1.00 87.19 81 ARG A C 1
ATOM 624 O O . ARG A 1 81 ? -4.433 0.047 -2.611 1.00 87.19 81 ARG A O 1
ATOM 631 N N . ASN A 1 82 ? -4.873 1.978 -3.675 1.00 83.25 82 ASN A N 1
ATOM 632 C CA . ASN A 1 82 ? -5.133 1.373 -4.979 1.00 83.25 82 ASN A CA 1
ATOM 633 C C . ASN A 1 82 ? -3.904 0.623 -5.492 1.00 83.25 82 ASN A C 1
ATOM 635 O O . ASN A 1 82 ? -4.025 -0.528 -5.888 1.00 83.25 82 ASN A O 1
ATOM 639 N N . MET A 1 83 ? -2.717 1.221 -5.385 1.00 78.88 83 MET A N 1
ATOM 640 C CA . MET A 1 83 ? -1.451 0.576 -5.733 1.00 78.88 83 MET A CA 1
ATOM 641 C C . MET A 1 83 ? -1.236 -0.725 -4.942 1.00 78.88 83 MET A C 1
ATOM 643 O O . MET A 1 83 ? -0.945 -1.768 -5.524 1.00 78.88 83 MET A O 1
ATOM 647 N N . LEU A 1 84 ? -1.424 -0.692 -3.618 1.00 85.12 84 LEU A N 1
ATOM 648 C CA . LEU A 1 84 ? -1.282 -1.874 -2.762 1.00 85.12 84 LEU A CA 1
ATOM 649 C C . LEU A 1 84 ? -2.320 -2.960 -3.074 1.00 85.12 84 LEU A C 1
ATOM 651 O O . LEU A 1 84 ? -1.989 -4.144 -3.051 1.00 85.12 84 LEU A O 1
ATOM 655 N N . LEU A 1 85 ? -3.564 -2.574 -3.366 1.00 86.81 85 LEU A N 1
ATOM 656 C CA . LEU A 1 85 ? -4.608 -3.507 -3.786 1.00 86.81 85 LEU A CA 1
ATOM 657 C C . LEU A 1 85 ? -4.279 -4.134 -5.140 1.00 86.81 85 LEU A C 1
ATOM 659 O O . LEU A 1 85 ? -4.443 -5.341 -5.275 1.00 86.81 85 LEU A O 1
ATOM 663 N N . SER A 1 86 ? -3.769 -3.357 -6.099 1.00 78.50 86 SER A N 1
ATOM 664 C CA . SER A 1 86 ? -3.309 -3.874 -7.389 1.00 78.50 86 SER A CA 1
ATOM 665 C C . SER A 1 86 ? -2.185 -4.885 -7.202 1.00 78.50 86 SER A C 1
ATOM 667 O O . SER A 1 86 ? -2.287 -5.984 -7.725 1.00 78.50 86 SER A O 1
ATOM 669 N N . MET A 1 87 ? -1.179 -4.565 -6.379 1.00 78.75 87 MET A N 1
ATOM 670 C CA . MET A 1 87 ? -0.077 -5.476 -6.038 1.00 78.75 87 MET A CA 1
ATOM 671 C C . MET A 1 87 ? -0.559 -6.771 -5.378 1.00 78.75 87 MET A C 1
ATOM 673 O O . MET A 1 87 ? -0.062 -7.848 -5.692 1.00 78.75 87 MET A O 1
ATOM 677 N N . TYR A 1 88 ? -1.531 -6.680 -4.469 1.00 82.50 88 TYR A N 1
ATOM 678 C CA . TYR A 1 88 ? -2.134 -7.850 -3.831 1.00 82.50 88 TYR A CA 1
ATOM 679 C C . TYR A 1 88 ? -2.977 -8.684 -4.805 1.00 82.50 88 TYR A C 1
ATOM 681 O O . TYR A 1 88 ? -3.061 -9.901 -4.665 1.00 82.50 88 TYR A O 1
ATOM 689 N N . ALA A 1 89 ? -3.614 -8.025 -5.773 1.00 74.75 89 ALA A N 1
ATOM 690 C CA . ALA A 1 89 ? -4.462 -8.651 -6.774 1.00 74.75 89 ALA A CA 1
ATOM 691 C C . ALA A 1 89 ? -3.681 -9.260 -7.943 1.00 74.75 89 ALA A C 1
ATOM 693 O O . ALA A 1 89 ? -4.307 -9.953 -8.744 1.00 74.75 89 ALA A O 1
ATOM 694 N N . LEU A 1 90 ? -2.363 -9.023 -8.049 1.00 68.81 90 LEU A N 1
ATOM 695 C CA . LEU A 1 90 ? -1.542 -9.591 -9.116 1.00 68.81 90 LEU A CA 1
ATOM 696 C C . LEU A 1 90 ? -1.659 -11.112 -9.100 1.00 68.81 90 LEU A C 1
ATOM 698 O O . LEU A 1 90 ? -1.181 -11.759 -8.161 1.00 68.81 90 LEU A O 1
ATOM 702 N N . PRO A 1 91 ? -2.298 -11.708 -10.118 1.00 55.78 91 PRO A N 1
ATOM 703 C CA . PRO A 1 91 ? -2.366 -13.144 -10.205 1.00 55.78 91 PRO A CA 1
ATOM 704 C C . PRO A 1 91 ? -0.967 -13.592 -10.609 1.00 55.78 91 PRO A C 1
ATOM 706 O O . PRO A 1 91 ? -0.534 -13.323 -11.724 1.00 55.78 91 PRO A O 1
ATOM 709 N N . GLY A 1 92 ? -0.269 -14.312 -9.732 1.00 58.28 92 GLY A N 1
ATOM 710 C CA . GLY A 1 92 ? 1.022 -14.926 -10.072 1.00 58.28 92 GLY A CA 1
ATOM 711 C C . GLY A 1 92 ? 0.958 -15.897 -11.266 1.00 58.28 92 GLY A C 1
ATOM 712 O O . GLY A 1 92 ? 1.988 -16.407 -11.689 1.00 58.28 92 GLY A O 1
ATOM 713 N N . GLU A 1 93 ? -0.239 -16.154 -11.804 1.00 62.78 93 GLU A N 1
ATOM 714 C CA . GLU A 1 93 ? -0.502 -17.035 -12.942 1.00 62.78 93 GLU A CA 1
ATOM 715 C C . GLU A 1 93 ? -1.076 -16.303 -14.177 1.00 62.78 93 GLU A C 1
ATOM 717 O O . GLU A 1 93 ? -1.162 -16.913 -15.242 1.00 62.78 93 GLU A O 1
ATOM 722 N N . ASP A 1 94 ? -1.455 -15.017 -14.092 1.00 73.25 94 ASP A N 1
ATOM 723 C CA . ASP A 1 94 ? -1.993 -14.280 -15.250 1.00 73.25 94 ASP A CA 1
ATOM 724 C C . ASP A 1 94 ? -0.856 -13.654 -16.060 1.00 73.25 94 ASP A C 1
ATOM 726 O O . ASP A 1 94 ? -0.431 -12.522 -15.841 1.00 73.25 94 ASP A O 1
ATOM 730 N N . SER A 1 95 ? -0.350 -14.434 -17.013 1.00 77.44 95 SER A N 1
ATOM 731 C CA . SER A 1 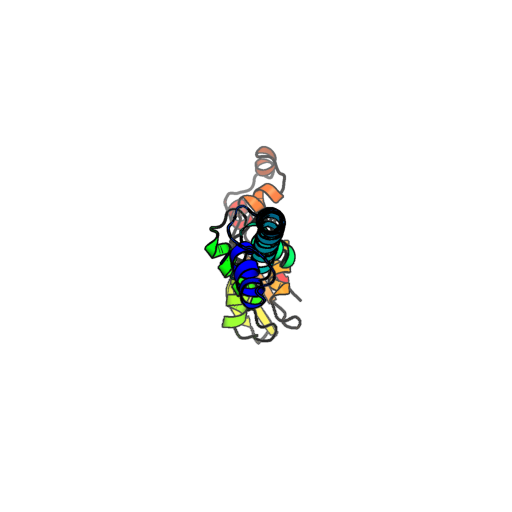95 ? 0.703 -14.017 -17.946 1.00 77.44 95 SER A CA 1
ATOM 732 C C . SER A 1 95 ? 0.152 -13.363 -19.219 1.00 77.44 95 SER A C 1
ATOM 734 O O . SER A 1 95 ? 0.832 -13.335 -20.243 1.00 77.44 95 SER A O 1
ATOM 736 N N . THR A 1 96 ? -1.090 -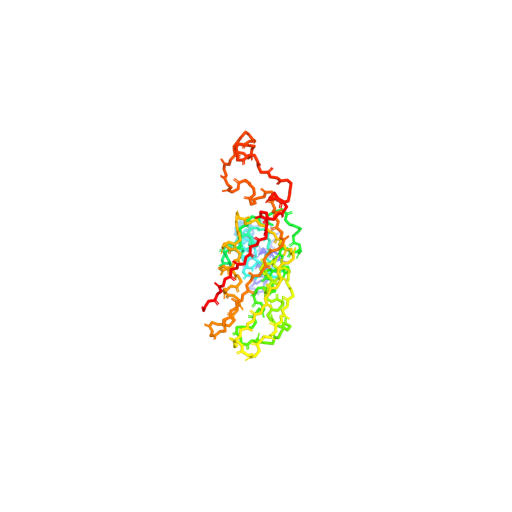12.866 -19.210 1.00 86.81 96 THR A N 1
ATOM 737 C CA . THR A 1 96 ? -1.601 -12.086 -20.344 1.00 86.81 96 THR A CA 1
ATOM 738 C C . THR A 1 96 ? -0.894 -10.734 -20.426 1.00 86.81 96 THR A C 1
ATOM 740 O O . THR A 1 96 ? -0.481 -10.172 -19.412 1.00 86.81 96 THR A O 1
ATOM 743 N N . LYS A 1 97 ? -0.811 -10.152 -21.631 1.00 87.81 97 LYS A N 1
ATOM 744 C CA . LYS A 1 97 ? -0.267 -8.796 -21.820 1.00 87.81 97 LYS A CA 1
ATOM 745 C C . LYS A 1 97 ? -0.896 -7.784 -20.856 1.00 87.81 97 LYS A C 1
ATOM 747 O O . LYS A 1 97 ? -0.180 -6.998 -20.252 1.00 87.81 97 LYS A O 1
ATOM 752 N N . GLN A 1 98 ? -2.220 -7.836 -20.684 1.00 86.38 98 GLN A N 1
ATOM 753 C CA . GLN A 1 98 ? -2.934 -6.938 -19.776 1.00 86.38 98 GLN A CA 1
ATOM 754 C C . GLN A 1 98 ? -2.554 -7.184 -18.310 1.00 86.38 98 GLN A C 1
ATOM 756 O O . GLN A 1 98 ? -2.271 -6.220 -17.604 1.00 86.38 98 GLN A O 1
ATOM 761 N N . GLY A 1 99 ? -2.482 -8.449 -17.879 1.00 85.12 99 GLY A N 1
ATOM 762 C CA . GLY A 1 99 ? -2.053 -8.815 -16.527 1.00 85.12 99 GLY A CA 1
ATOM 763 C C . GLY A 1 99 ? -0.647 -8.309 -16.206 1.00 85.12 99 GLY A C 1
ATOM 764 O O . GLY A 1 99 ? -0.445 -7.672 -15.174 1.00 85.12 99 GLY A O 1
ATOM 765 N N . ILE A 1 100 ? 0.303 -8.483 -17.130 1.00 86.31 100 ILE A N 1
ATOM 766 C CA . ILE A 1 100 ? 1.673 -7.974 -16.971 1.00 86.31 100 ILE A CA 1
ATOM 767 C C . ILE A 1 100 ? 1.690 -6.438 -16.961 1.00 86.31 100 ILE A C 1
ATOM 769 O O . ILE A 1 100 ? 2.352 -5.839 -16.117 1.00 86.31 100 ILE A O 1
ATOM 773 N N . THR A 1 101 ? 0.941 -5.771 -17.846 1.00 87.88 101 THR A N 1
ATOM 774 C CA . THR A 1 101 ? 0.839 -4.301 -17.837 1.00 87.88 101 THR A CA 1
ATOM 775 C C . THR A 1 101 ? 0.296 -3.782 -16.504 1.00 87.88 101 THR A C 1
ATOM 777 O O . THR A 1 101 ? 0.828 -2.814 -15.958 1.00 87.88 101 THR A O 1
ATOM 780 N N . ASP A 1 102 ? -0.733 -4.419 -15.950 1.00 84.19 102 ASP A N 1
ATOM 781 C CA . ASP A 1 102 ? -1.304 -4.024 -14.662 1.00 84.19 102 ASP A CA 1
ATOM 782 C C . ASP A 1 102 ? -0.354 -4.338 -13.492 1.00 84.19 102 ASP A C 1
ATOM 784 O O . ASP A 1 102 ? -0.288 -3.568 -12.531 1.00 84.19 102 ASP A O 1
ATOM 788 N N . ALA A 1 103 ? 0.465 -5.386 -13.615 1.00 83.50 103 ALA A N 1
ATOM 789 C CA . ALA A 1 103 ? 1.550 -5.702 -12.689 1.00 83.50 103 ALA A CA 1
ATOM 790 C C . ALA A 1 103 ? 2.652 -4.643 -12.660 1.00 83.50 103 ALA A C 1
ATOM 792 O O . ALA A 1 103 ? 3.026 -4.166 -11.583 1.00 83.50 103 ALA A O 1
ATOM 793 N N . LEU A 1 104 ? 3.119 -4.213 -13.833 1.00 85.75 104 LEU A N 1
ATOM 794 C CA . LEU A 1 104 ? 4.096 -3.132 -13.952 1.00 85.75 104 LEU A CA 1
ATOM 795 C C . LEU A 1 104 ? 3.527 -1.817 -13.397 1.00 85.75 104 LEU A C 1
ATOM 797 O O . LEU A 1 104 ? 4.186 -1.140 -12.608 1.00 85.75 104 LEU A O 1
ATOM 801 N N . ARG A 1 105 ? 2.258 -1.498 -13.682 1.00 83.75 105 ARG A N 1
ATOM 802 C CA . ARG A 1 105 ? 1.589 -0.330 -13.081 1.00 83.75 105 ARG A CA 1
ATOM 803 C C . ARG A 1 105 ? 1.475 -0.435 -11.563 1.00 83.75 105 ARG A C 1
ATOM 805 O O . ARG A 1 105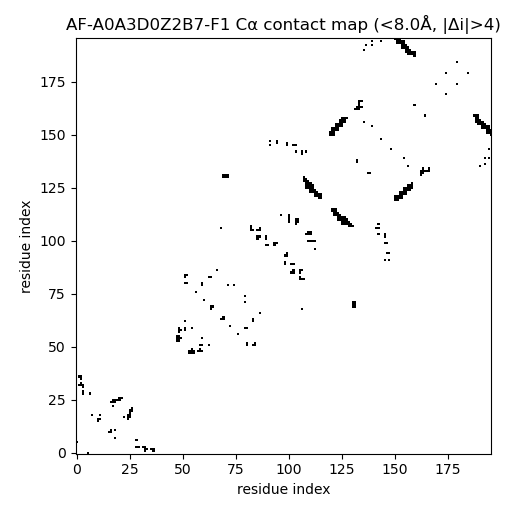 ? 1.638 0.570 -10.877 1.00 83.75 105 ARG A O 1
ATOM 812 N N . GLY A 1 106 ? 1.227 -1.631 -11.026 1.00 78.25 106 GLY A N 1
ATOM 813 C CA . GLY A 1 106 ? 1.162 -1.889 -9.585 1.00 78.25 106 GLY A CA 1
ATOM 814 C C . GLY A 1 106 ? 2.464 -1.558 -8.851 1.00 78.25 106 GLY A C 1
ATOM 815 O O . GLY A 1 106 ? 2.425 -1.066 -7.724 1.00 78.25 106 GLY A O 1
ATOM 816 N N . ILE A 1 107 ? 3.617 -1.746 -9.501 1.00 79.88 107 ILE A N 1
ATOM 817 C CA . ILE A 1 107 ? 4.922 -1.310 -8.976 1.00 79.88 107 ILE A CA 1
ATOM 818 C C . ILE A 1 107 ? 5.262 0.147 -9.324 1.00 79.88 107 ILE A C 1
ATOM 820 O O . ILE A 1 107 ? 6.356 0.591 -8.989 1.00 79.88 107 ILE A O 1
ATOM 824 N N . GLY A 1 108 ? 4.352 0.885 -9.967 1.00 80.19 108 GLY A N 1
ATOM 825 C CA . GLY A 1 108 ? 4.522 2.282 -10.370 1.00 80.19 108 GLY A CA 1
ATOM 826 C C . GLY A 1 108 ? 5.211 2.480 -11.721 1.00 80.19 108 GLY A C 1
ATOM 827 O O . GLY A 1 108 ? 5.524 3.618 -12.063 1.00 80.19 108 GLY A O 1
ATOM 828 N N . LEU A 1 109 ? 5.467 1.413 -12.483 1.00 86.44 109 LEU A N 1
ATOM 829 C CA . LEU A 1 109 ? 6.158 1.460 -13.771 1.00 86.44 109 LEU A CA 1
ATOM 830 C C . LEU A 1 109 ? 5.152 1.454 -14.927 1.00 86.44 109 LEU A C 1
ATOM 832 O O . LEU A 1 109 ? 4.403 0.498 -15.119 1.00 86.44 109 LEU A O 1
ATOM 836 N N . TYR A 1 110 ? 5.149 2.521 -15.717 1.00 87.94 110 TYR A N 1
ATOM 837 C CA . TYR A 1 110 ? 4.299 2.643 -16.894 1.00 87.94 110 TYR A CA 1
ATOM 838 C C . TYR A 1 110 ? 5.114 2.272 -18.124 1.00 87.94 110 TYR A C 1
ATOM 840 O O . TYR A 1 110 ? 6.121 2.914 -18.430 1.00 87.94 110 TYR A O 1
ATOM 848 N N . ALA A 1 111 ? 4.685 1.209 -18.799 1.00 91.56 111 ALA A N 1
ATOM 849 C CA . ALA A 1 111 ? 5.416 0.650 -19.918 1.00 91.56 111 ALA A CA 1
ATOM 850 C C . ALA A 1 111 ? 4.499 0.049 -20.985 1.00 91.56 111 ALA A C 1
ATOM 852 O O . ALA A 1 111 ? 3.422 -0.471 -20.671 1.00 91.56 111 ALA A O 1
ATOM 853 N N . ASP A 1 112 ? 4.978 0.073 -22.224 1.00 93.31 112 ASP A N 1
ATOM 854 C CA . ASP A 1 112 ? 4.407 -0.654 -23.350 1.00 93.31 112 ASP A CA 1
ATOM 855 C C . ASP A 1 112 ? 5.146 -1.978 -23.564 1.00 93.31 112 ASP A C 1
ATOM 857 O O . ASP A 1 112 ? 6.371 -2.049 -23.485 1.00 93.31 112 ASP A O 1
ATOM 861 N N . ILE A 1 113 ? 4.384 -3.044 -23.822 1.00 93.31 113 ILE A N 1
ATOM 862 C CA . ILE A 1 113 ? 4.906 -4.411 -23.950 1.00 93.31 113 ILE A CA 1
ATOM 863 C C . ILE A 1 113 ? 4.728 -4.899 -25.386 1.00 93.31 113 ILE A C 1
ATOM 865 O O . ILE A 1 113 ? 3.610 -4.894 -25.919 1.00 93.31 113 ILE A O 1
ATOM 869 N N . GLU A 1 114 ? 5.807 -5.389 -25.982 1.00 93.81 114 GLU A N 1
ATOM 870 C CA . GLU A 1 114 ? 5.837 -6.046 -27.284 1.00 93.81 114 GLU A CA 1
ATOM 871 C C . GLU A 1 114 ? 6.445 -7.448 -27.159 1.00 93.81 114 GLU A C 1
ATOM 873 O O . GLU A 1 114 ? 7.448 -7.659 -26.480 1.00 93.81 114 GLU A O 1
ATOM 878 N N . GLU A 1 115 ? 5.817 -8.429 -27.803 1.00 92.25 115 GLU A N 1
ATOM 879 C CA . GLU A 1 115 ? 6.320 -9.801 -27.853 1.00 92.25 115 GLU A CA 1
ATOM 880 C C . GLU A 1 115 ? 7.211 -9.964 -29.085 1.00 92.25 115 GLU A C 1
ATOM 882 O O . GLU A 1 115 ? 6.786 -9.646 -30.197 1.00 92.25 115 GLU A O 1
ATOM 887 N N . ASN A 1 116 ? 8.413 -10.519 -28.913 1.00 91.56 116 ASN A N 1
ATOM 888 C CA . ASN A 1 116 ? 9.249 -10.967 -30.022 1.00 91.56 116 ASN A CA 1
ATOM 889 C C . ASN A 1 116 ? 9.391 -12.498 -29.988 1.00 91.56 116 ASN A C 1
ATOM 891 O O . ASN A 1 116 ? 10.306 -13.029 -29.351 1.00 91.56 116 ASN A O 1
ATOM 895 N N . PRO A 1 117 ? 8.519 -13.230 -30.709 1.00 88.88 117 PRO A N 1
ATOM 896 C CA . PRO A 1 117 ? 8.571 -14.688 -30.752 1.00 88.88 117 PRO A CA 1
ATOM 897 C C . PRO A 1 117 ? 9.853 -15.251 -31.372 1.00 88.88 117 PRO A C 1
ATOM 899 O O . PRO A 1 117 ? 10.179 -16.404 -31.119 1.00 88.88 117 PRO A O 1
ATOM 902 N N . ALA A 1 118 ? 10.567 -14.482 -32.202 1.00 91.69 118 ALA A N 1
ATOM 903 C CA . ALA A 1 118 ? 11.786 -14.959 -32.857 1.00 91.69 118 ALA A CA 1
ATOM 904 C C . ALA A 1 118 ? 12.972 -15.063 -31.886 1.00 91.69 118 ALA A C 1
ATOM 906 O O . ALA A 1 118 ? 13.849 -15.899 -32.085 1.00 91.69 118 ALA A O 1
ATOM 907 N N . GLU A 1 119 ? 12.982 -14.224 -30.850 1.00 90.44 119 GLU A N 1
ATOM 908 C CA . GLU A 1 119 ? 14.005 -14.206 -29.798 1.00 90.44 119 GLU A CA 1
ATOM 909 C C . GLU A 1 119 ? 13.507 -14.811 -28.478 1.00 90.44 119 GLU A C 1
ATOM 911 O O . GLU A 1 119 ? 14.241 -14.806 -27.496 1.00 90.44 119 GLU A O 1
ATOM 916 N N . GLU A 1 120 ? 12.268 -15.322 -28.456 1.00 90.19 120 GLU A N 1
ATOM 917 C CA . GLU A 1 120 ? 11.611 -15.881 -27.265 1.00 90.19 120 GLU A CA 1
ATOM 918 C C . GLU A 1 120 ? 11.629 -14.902 -26.070 1.00 90.19 120 GLU A C 1
ATOM 920 O O . GLU A 1 120 ? 11.854 -15.286 -24.923 1.00 90.19 120 GLU A O 1
ATOM 925 N N . ARG A 1 121 ? 11.397 -13.609 -26.352 1.00 92.19 121 ARG A N 1
ATOM 926 C CA . ARG A 1 121 ? 11.634 -12.504 -25.411 1.00 92.19 121 ARG A CA 1
ATOM 927 C C . ARG A 1 121 ? 10.543 -11.431 -25.460 1.00 92.19 121 ARG A C 1
ATOM 929 O O . ARG A 1 121 ? 9.969 -11.153 -26.515 1.00 92.19 121 ARG A O 1
ATOM 936 N N . LEU A 1 122 ? 10.298 -10.783 -24.319 1.00 92.75 122 LEU A N 1
ATOM 937 C CA . LEU A 1 122 ? 9.502 -9.554 -24.233 1.00 92.75 122 LEU A CA 1
ATOM 938 C C . LEU A 1 122 ? 10.365 -8.302 -24.372 1.00 92.75 122 LEU A C 1
ATOM 940 O O . LEU A 1 122 ? 11.404 -8.190 -23.730 1.00 92.75 122 LEU A O 1
ATOM 944 N N . TYR A 1 123 ? 9.885 -7.312 -25.116 1.00 94.25 123 TYR A N 1
ATOM 945 C CA . TYR A 1 123 ? 10.396 -5.945 -25.060 1.00 94.25 123 TYR A CA 1
ATOM 946 C C . TYR A 1 123 ? 9.431 -5.076 -24.276 1.00 94.25 123 TYR A C 1
ATOM 948 O O . TYR A 1 123 ? 8.235 -5.039 -24.557 1.00 94.25 123 TYR A O 1
ATOM 956 N N . ILE A 1 124 ? 9.962 -4.384 -23.278 1.00 94.12 124 ILE A N 1
ATOM 957 C CA . ILE A 1 124 ? 9.193 -3.543 -22.373 1.00 94.12 124 ILE A CA 1
ATOM 958 C C . ILE A 1 124 ? 9.792 -2.139 -22.443 1.00 94.12 124 ILE A C 1
ATOM 960 O O . ILE A 1 124 ? 10.898 -1.897 -21.958 1.00 94.12 124 ILE A O 1
ATOM 964 N N . ALA A 1 125 ? 9.073 -1.221 -23.082 1.00 93.75 125 ALA A N 1
ATOM 965 C CA . ALA A 1 125 ? 9.448 0.183 -23.191 1.00 93.75 125 ALA A CA 1
ATOM 966 C C . ALA A 1 125 ? 8.859 0.954 -22.005 1.00 93.75 125 ALA A C 1
ATOM 968 O O . ALA A 1 125 ? 7.653 1.157 -21.925 1.00 93.75 125 ALA A O 1
ATOM 969 N N . CYS A 1 126 ? 9.707 1.330 -21.055 1.00 91.81 126 CYS A N 1
ATOM 970 C CA . CYS A 1 126 ? 9.352 2.013 -19.820 1.00 91.81 126 CYS A CA 1
ATOM 971 C C . CYS A 1 126 ? 9.428 3.528 -20.012 1.00 91.81 126 CYS A C 1
ATOM 973 O O . CYS A 1 126 ? 10.529 4.057 -20.159 1.00 91.81 126 CYS A O 1
ATOM 975 N N . HIS A 1 127 ? 8.276 4.193 -19.926 1.00 88.75 127 HIS A N 1
ATOM 976 C CA . HIS A 1 127 ? 8.124 5.623 -20.220 1.00 88.75 127 HIS A CA 1
ATOM 977 C C . HIS A 1 127 ? 8.112 6.507 -18.978 1.00 88.75 127 HIS A C 1
ATOM 979 O O . HIS A 1 127 ? 8.500 7.673 -18.997 1.00 88.75 127 HIS A O 1
ATOM 985 N N . GLU A 1 128 ? 7.607 5.963 -17.874 1.00 84.62 128 GLU A N 1
ATOM 986 C CA . GLU A 1 128 ? 7.400 6.742 -16.666 1.00 84.62 128 GLU A CA 1
ATOM 987 C C . GLU A 1 128 ? 7.449 5.850 -15.433 1.00 84.62 128 GLU A C 1
ATOM 989 O O . GLU A 1 128 ? 7.025 4.689 -15.448 1.00 84.62 128 GLU A O 1
ATOM 994 N N . TYR A 1 129 ? 7.945 6.414 -14.336 1.00 82.56 129 TYR A N 1
ATOM 995 C CA . TYR A 1 129 ? 7.958 5.753 -13.047 1.00 82.56 129 TYR A CA 1
ATOM 996 C C . TYR A 1 129 ? 7.428 6.666 -11.942 1.00 82.56 129 TYR A C 1
ATOM 998 O O . TYR A 1 129 ? 7.904 7.783 -11.745 1.00 82.56 129 TYR A O 1
ATOM 1006 N N . HIS A 1 130 ? 6.468 6.142 -11.184 1.00 76.44 130 HIS A N 1
ATOM 1007 C CA . HIS A 1 130 ? 5.835 6.803 -10.055 1.00 76.44 130 HIS A CA 1
ATOM 1008 C C . HIS A 1 130 ? 6.256 6.149 -8.738 1.00 76.44 130 HIS A C 1
ATOM 1010 O O . HIS A 1 130 ? 5.667 5.172 -8.274 1.00 76.44 130 HIS A O 1
ATOM 1016 N N . GLY A 1 131 ? 7.259 6.731 -8.092 1.00 69.12 131 GLY A N 1
ATOM 1017 C CA . GLY A 1 131 ? 7.692 6.356 -6.753 1.00 69.12 131 GLY A CA 1
ATOM 1018 C C . GLY A 1 131 ? 9.115 6.820 -6.487 1.00 69.12 131 GLY A C 1
ATOM 1019 O O . GLY A 1 131 ? 9.653 7.635 -7.227 1.00 69.12 131 GLY A O 1
ATOM 1020 N N . ARG A 1 132 ? 9.736 6.290 -5.431 1.00 64.25 132 ARG A N 1
ATOM 1021 C CA . ARG A 1 132 ? 11.064 6.729 -4.985 1.00 64.25 132 ARG A CA 1
ATOM 1022 C C . ARG A 1 132 ? 12.097 5.622 -5.189 1.00 64.25 132 ARG A C 1
ATOM 1024 O O . ARG A 1 132 ? 12.282 4.771 -4.320 1.00 64.25 132 ARG A O 1
ATOM 1031 N N . PHE A 1 133 ? 12.753 5.613 -6.348 1.00 63.09 133 PHE A N 1
ATOM 1032 C CA . PHE A 1 133 ? 13.902 4.742 -6.612 1.00 63.09 133 PHE A CA 1
ATOM 1033 C C . PHE A 1 133 ? 15.104 5.542 -7.086 1.00 63.09 133 PHE A C 1
ATOM 1035 O O . PHE A 1 133 ? 14.979 6.584 -7.715 1.00 63.09 133 PHE A O 1
ATOM 1042 N N . ILE A 1 134 ? 16.275 4.993 -6.775 1.00 64.12 134 ILE A N 1
ATOM 1043 C CA . ILE A 1 134 ? 17.564 5.663 -6.935 1.00 64.12 134 ILE A CA 1
ATOM 1044 C C . ILE A 1 134 ? 18.182 5.355 -8.313 1.00 64.12 134 ILE A C 1
ATOM 1046 O O . ILE A 1 134 ? 19.014 6.114 -8.788 1.00 64.12 134 ILE A O 1
ATOM 1050 N N . ASN A 1 135 ? 17.810 4.254 -8.988 1.00 78.62 135 ASN A N 1
ATOM 1051 C CA . ASN A 1 135 ? 18.348 3.921 -10.317 1.00 78.62 135 ASN A CA 1
ATOM 1052 C C . ASN A 1 135 ? 17.491 2.910 -11.106 1.00 78.62 135 ASN A C 1
ATOM 1054 O O . ASN A 1 135 ? 16.641 2.212 -10.548 1.00 78.62 135 ASN A O 1
ATOM 1058 N N . HIS A 1 136 ? 17.772 2.791 -12.410 1.00 85.44 136 HIS A N 1
ATOM 1059 C CA . HIS A 1 136 ? 17.116 1.843 -13.323 1.00 85.44 136 HIS A CA 1
ATOM 1060 C C . HIS A 1 136 ? 17.360 0.366 -12.989 1.00 85.44 136 HIS A C 1
ATOM 1062 O O . HIS A 1 136 ? 16.497 -0.459 -13.256 1.00 85.44 136 HIS A O 1
ATOM 1068 N N . ASN A 1 137 ? 18.491 0.005 -12.371 1.00 85.25 137 ASN A N 1
ATOM 1069 C CA . ASN A 1 137 ? 18.757 -1.392 -11.996 1.00 85.25 137 ASN A CA 1
ATOM 1070 C C . ASN A 1 137 ? 17.768 -1.884 -10.926 1.00 85.25 137 ASN A C 1
ATOM 1072 O O . ASN A 1 137 ? 17.278 -3.006 -10.996 1.00 85.25 137 ASN A O 1
ATOM 1076 N N . MET A 1 138 ? 17.446 -1.032 -9.950 1.00 82.19 138 MET A N 1
ATOM 1077 C CA . MET A 1 138 ? 16.437 -1.331 -8.932 1.00 82.19 138 MET A CA 1
ATOM 1078 C C . MET A 1 138 ? 15.040 -1.457 -9.546 1.00 82.19 138 MET A C 1
ATOM 1080 O O . MET A 1 138 ? 14.263 -2.304 -9.111 1.00 82.19 138 MET A O 1
ATOM 1084 N N . LEU A 1 139 ? 14.734 -0.647 -10.566 1.00 85.69 139 LEU A N 1
ATOM 1085 C 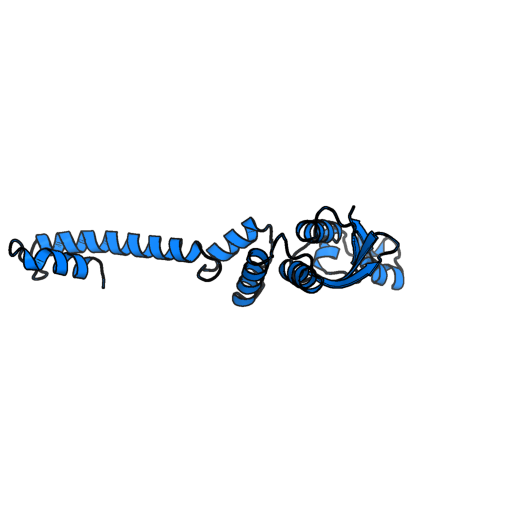CA . LEU A 1 139 ? 13.496 -0.764 -11.339 1.00 85.69 139 LEU A CA 1
ATOM 1086 C C . LEU A 1 139 ? 13.434 -2.071 -12.129 1.00 85.69 139 LEU A C 1
ATOM 1088 O O . LEU A 1 139 ? 12.394 -2.719 -12.131 1.00 85.69 139 LEU A O 1
ATOM 1092 N N . ALA A 1 140 ? 14.539 -2.485 -12.751 1.00 88.88 140 ALA A N 1
ATOM 1093 C CA . ALA A 1 140 ? 14.601 -3.744 -13.481 1.00 88.88 140 ALA A CA 1
ATOM 1094 C C . ALA A 1 140 ? 14.389 -4.952 -12.563 1.00 88.88 140 ALA A C 1
ATOM 1096 O O . ALA A 1 140 ? 13.531 -5.777 -12.850 1.00 88.88 140 ALA A O 1
ATOM 1097 N N . LEU A 1 141 ? 15.054 -4.990 -11.403 1.00 86.25 141 LEU A N 1
ATOM 1098 C CA . LEU A 1 141 ? 14.843 -6.036 -10.393 1.00 86.25 141 LEU A CA 1
ATOM 1099 C C . LEU A 1 141 ? 13.384 -6.081 -9.900 1.00 86.25 141 LEU A C 1
ATOM 1101 O O . LEU A 1 141 ? 12.831 -7.132 -9.579 1.00 86.25 141 LEU A O 1
ATOM 1105 N N . ARG A 1 142 ? 12.737 -4.915 -9.820 1.00 83.19 142 ARG A N 1
ATOM 1106 C CA . ARG A 1 142 ? 11.325 -4.800 -9.448 1.00 83.19 142 ARG A CA 1
ATOM 1107 C C . ARG A 1 142 ? 10.414 -5.357 -10.541 1.00 83.19 142 ARG A C 1
ATOM 1109 O O . ARG A 1 142 ? 9.498 -6.111 -10.225 1.00 83.19 142 ARG A O 1
ATOM 1116 N N . ALA A 1 143 ? 10.665 -4.990 -11.794 1.00 87.44 143 ALA A N 1
ATOM 1117 C CA . ALA A 1 143 ? 9.929 -5.498 -12.943 1.00 87.44 143 ALA A CA 1
ATOM 1118 C C . ALA A 1 143 ? 10.094 -7.021 -13.067 1.00 87.44 143 ALA A C 1
ATOM 1120 O O . ALA A 1 143 ? 9.103 -7.723 -13.220 1.00 87.44 143 ALA A O 1
ATOM 1121 N N . GLU A 1 144 ? 11.305 -7.547 -12.876 1.00 88.25 144 GLU A N 1
ATOM 1122 C CA . GLU A 1 144 ? 11.586 -8.987 -12.837 1.00 88.25 144 GLU A CA 1
ATOM 1123 C C . GLU A 1 144 ? 10.711 -9.720 -11.806 1.00 88.25 144 GLU A C 1
ATOM 1125 O O . GLU A 1 144 ? 10.151 -10.767 -12.107 1.00 88.25 144 GLU A O 1
ATOM 1130 N N . SER A 1 145 ? 10.503 -9.137 -10.618 1.00 83.75 145 SER A N 1
ATOM 1131 C CA . SER A 1 145 ? 9.697 -9.767 -9.557 1.00 83.75 145 SER A CA 1
ATOM 1132 C C . SER A 1 145 ? 8.215 -9.964 -9.898 1.00 83.75 145 SER A C 1
ATOM 1134 O O . SER A 1 145 ? 7.542 -10.748 -9.228 1.00 83.75 145 SER A O 1
ATOM 1136 N N . VAL A 1 146 ? 7.703 -9.245 -10.902 1.00 83.00 146 VAL A N 1
ATOM 1137 C CA . VAL A 1 146 ? 6.313 -9.360 -11.367 1.00 83.00 146 VAL A CA 1
ATOM 1138 C C . VAL A 1 146 ? 6.193 -10.050 -12.726 1.00 83.00 146 VAL A C 1
ATOM 1140 O O . VAL A 1 146 ? 5.087 -10.405 -13.130 1.00 83.00 146 VAL A O 1
ATOM 1143 N N . LEU A 1 147 ? 7.309 -10.242 -13.433 1.00 86.56 147 LEU A N 1
ATOM 1144 C CA . LEU A 1 147 ? 7.341 -10.949 -14.706 1.00 86.56 147 LEU A CA 1
ATOM 1145 C C . LEU A 1 147 ? 7.370 -12.471 -14.485 1.00 86.56 147 LEU A C 1
ATOM 1147 O O . LEU A 1 147 ? 7.859 -12.949 -13.458 1.00 86.56 147 LEU A O 1
ATOM 1151 N N . PRO A 1 148 ? 6.864 -13.270 -15.442 1.00 84.31 148 PRO A N 1
ATOM 1152 C CA . PRO A 1 148 ? 6.992 -14.720 -15.373 1.00 84.31 148 PRO A CA 1
ATOM 1153 C C . PRO A 1 148 ? 8.467 -15.142 -15.342 1.00 84.31 148 PRO A C 1
ATOM 1155 O O . PRO A 1 148 ? 9.222 -14.830 -16.255 1.00 84.31 148 PRO A O 1
ATOM 1158 N N . ALA A 1 149 ? 8.864 -15.926 -14.337 1.00 83.38 149 ALA A N 1
ATOM 1159 C CA . ALA A 1 149 ? 10.268 -16.280 -14.075 1.00 83.38 149 ALA A CA 1
ATOM 1160 C C . ALA A 1 149 ? 10.984 -17.092 -15.178 1.00 83.38 149 ALA A C 1
ATOM 1162 O O . ALA A 1 149 ? 12.167 -17.379 -15.055 1.00 83.38 149 ALA A O 1
ATOM 1163 N N . HIS A 1 150 ? 10.264 -17.547 -16.203 1.00 84.44 150 HIS A N 1
ATOM 1164 C CA . HIS A 1 150 ? 10.809 -18.329 -17.318 1.00 84.44 150 HIS A CA 1
ATOM 1165 C C . HIS A 1 150 ? 10.862 -17.531 -18.626 1.00 84.44 150 HIS A C 1
ATOM 1167 O O . HIS A 1 150 ? 11.171 -18.102 -19.670 1.00 84.44 150 HIS A O 1
ATOM 1173 N N . L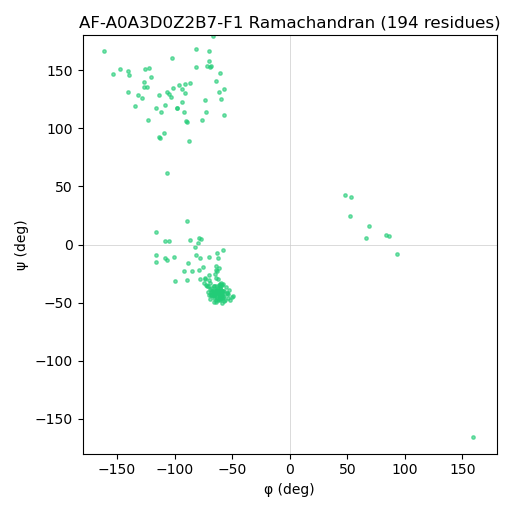EU A 1 151 ? 10.481 -16.254 -18.588 1.00 86.12 151 LEU A N 1
ATOM 1174 C CA . LEU A 1 151 ? 10.346 -15.413 -19.762 1.00 86.12 151 LEU A CA 1
ATOM 1175 C C . LEU A 1 151 ? 11.423 -14.335 -19.742 1.00 86.12 151 LEU A C 1
ATOM 1177 O O . LEU A 1 151 ? 11.397 -13.437 -18.902 1.00 86.12 151 LEU A O 1
ATOM 1181 N N . ALA A 1 152 ? 12.333 -14.407 -20.709 1.00 91.56 152 ALA A N 1
ATOM 1182 C CA . ALA A 1 152 ? 13.340 -13.379 -20.895 1.00 91.56 152 ALA A CA 1
ATOM 1183 C C . ALA A 1 152 ? 12.671 -12.050 -21.281 1.00 91.56 152 ALA A C 1
ATOM 1185 O O . ALA A 1 152 ? 11.723 -12.014 -22.076 1.00 91.56 152 ALA A O 1
ATOM 1186 N N . ALA A 1 153 ? 13.184 -10.941 -20.752 1.00 92.50 153 ALA A N 1
ATOM 1187 C CA . ALA A 1 153 ? 12.650 -9.613 -21.034 1.00 92.50 153 ALA A CA 1
ATOM 1188 C C . ALA A 1 153 ? 13.767 -8.587 -21.224 1.00 92.50 153 ALA A C 1
ATOM 1190 O O . ALA A 1 153 ? 14.805 -8.650 -20.579 1.00 92.50 153 ALA A O 1
ATOM 1191 N N . THR A 1 154 ? 13.563 -7.619 -22.108 1.00 94.56 154 THR A N 1
ATOM 1192 C CA . THR A 1 154 ? 14.445 -6.464 -22.272 1.00 94.56 154 THR A CA 1
ATOM 1193 C C . THR A 1 154 ? 13.673 -5.208 -21.922 1.00 94.56 154 THR A C 1
ATOM 1195 O O . THR A 1 154 ? 12.682 -4.869 -22.567 1.00 94.56 154 THR A O 1
ATOM 1198 N N . LEU A 1 155 ? 14.144 -4.521 -20.888 1.00 93.06 155 LEU A N 1
ATOM 1199 C CA . LEU A 1 155 ? 13.610 -3.255 -20.416 1.00 93.06 155 LEU A CA 1
ATOM 1200 C C . LEU A 1 155 ? 14.390 -2.114 -21.059 1.00 93.06 155 LEU A C 1
ATOM 1202 O O . LEU A 1 155 ? 15.605 -2.025 -20.892 1.00 93.06 155 LEU A O 1
ATOM 1206 N N . SER A 1 156 ? 13.690 -1.227 -21.755 1.00 92.56 156 SER A N 1
ATOM 1207 C CA . SER A 1 156 ? 14.238 0.034 -22.248 1.00 92.56 156 SER A CA 1
ATOM 1208 C C . SER A 1 156 ? 13.646 1.171 -21.435 1.00 92.56 156 SER A C 1
ATOM 1210 O O . SER A 1 156 ? 12.435 1.347 -21.434 1.00 92.56 156 SER A O 1
ATOM 1212 N N . PHE A 1 157 ? 14.480 1.948 -20.760 1.00 90.69 157 PHE A N 1
ATOM 1213 C CA . PHE A 1 157 ? 14.074 3.147 -20.035 1.00 90.69 157 PHE A CA 1
ATOM 1214 C C . PHE A 1 157 ? 14.417 4.378 -20.864 1.00 90.69 157 PHE A C 1
ATOM 1216 O O . PHE A 1 157 ? 15.530 4.449 -21.378 1.00 90.69 157 PHE A O 1
ATOM 1223 N N . ASP A 1 158 ? 13.486 5.324 -20.970 1.00 87.06 158 ASP A N 1
ATOM 1224 C CA . ASP A 1 158 ? 13.660 6.598 -21.688 1.00 87.06 158 ASP A CA 1
ATOM 1225 C C . ASP A 1 158 ? 13.576 7.832 -20.764 1.00 87.06 158 ASP A C 1
ATOM 1227 O O . ASP A 1 158 ? 13.523 8.973 -21.224 1.00 87.06 158 ASP A O 1
ATOM 1231 N N . PHE A 1 159 ? 13.580 7.614 -19.445 1.00 83.31 159 PHE A N 1
ATOM 1232 C CA . PHE A 1 159 ? 13.416 8.665 -18.445 1.00 83.31 159 PHE A CA 1
ATOM 1233 C C . PHE A 1 159 ? 14.589 8.755 -17.466 1.00 83.31 159 PHE A C 1
ATOM 1235 O O . PHE A 1 159 ? 15.244 7.767 -17.114 1.00 83.31 159 PHE A O 1
ATOM 1242 N N . PHE A 1 160 ? 14.798 9.971 -16.958 1.00 82.75 160 PHE A N 1
ATOM 1243 C CA . PHE A 1 16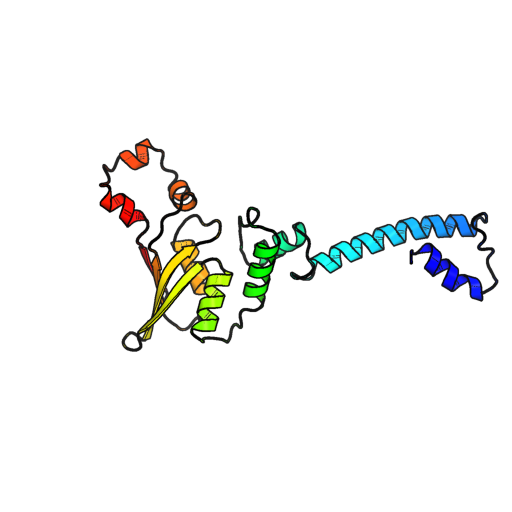0 ? 15.770 10.301 -15.921 1.00 82.75 160 PHE A CA 1
ATOM 1244 C C . PHE A 1 160 ? 15.116 11.211 -14.878 1.00 82.75 160 PHE A C 1
ATOM 1246 O O . PHE A 1 160 ? 14.645 12.300 -15.203 1.00 82.75 160 PHE A O 1
ATOM 1253 N N . THR A 1 161 ? 15.048 10.763 -13.623 1.00 78.69 161 THR A N 1
ATOM 1254 C CA . THR A 1 161 ? 14.391 11.519 -12.540 1.00 78.69 161 THR A CA 1
ATOM 1255 C C . THR A 1 161 ? 15.404 12.224 -11.640 1.00 78.69 161 THR A C 1
ATOM 1257 O O . THR A 1 161 ? 16.571 11.840 -11.573 1.00 78.69 161 THR A O 1
ATOM 1260 N N . TRP A 1 162 ? 14.956 13.235 -10.890 1.00 77.88 162 TRP A N 1
ATOM 1261 C CA . TRP A 1 162 ? 15.800 13.908 -9.895 1.00 77.88 162 TRP A CA 1
ATOM 1262 C C . TRP A 1 162 ? 16.310 12.958 -8.806 1.00 77.88 162 TRP A C 1
ATOM 1264 O O . TRP A 1 162 ? 17.482 13.032 -8.454 1.00 77.88 162 TRP A O 1
ATOM 1274 N N . ASP A 1 163 ? 15.482 12.015 -8.344 1.00 77.31 163 ASP A N 1
ATOM 1275 C CA . ASP A 1 163 ? 15.907 10.980 -7.389 1.00 77.31 163 ASP A CA 1
ATOM 1276 C C . ASP A 1 163 ? 17.046 10.110 -7.967 1.00 77.31 163 ASP A C 1
ATOM 1278 O O . ASP A 1 163 ? 17.943 9.687 -7.234 1.00 77.31 163 ASP A O 1
ATOM 1282 N N . MET A 1 164 ? 17.050 9.868 -9.287 1.00 78.62 164 MET A N 1
ATOM 1283 C CA . MET A 1 164 ? 18.152 9.169 -9.958 1.00 78.62 164 MET A CA 1
ATOM 1284 C C . MET A 1 164 ? 19.418 10.017 -10.008 1.00 78.62 164 MET A C 1
ATOM 1286 O O . MET A 1 164 ? 20.495 9.499 -9.728 1.00 78.62 164 MET A O 1
ATOM 1290 N N . ALA A 1 165 ? 19.296 11.310 -10.322 1.00 79.25 165 ALA A N 1
ATOM 1291 C CA . ALA A 1 165 ? 20.419 12.245 -10.329 1.00 79.25 165 ALA A CA 1
ATOM 1292 C C . ALA A 1 165 ? 21.075 12.363 -8.943 1.00 79.25 165 ALA A C 1
ATOM 1294 O O . ALA A 1 165 ? 22.300 12.299 -8.834 1.00 79.25 165 ALA A O 1
ATOM 1295 N N . GLU A 1 166 ? 20.271 12.468 -7.881 1.00 79.38 166 GLU A N 1
ATOM 1296 C CA . GLU A 1 166 ? 20.750 12.457 -6.492 1.00 79.38 166 GLU A CA 1
ATOM 1297 C C . GLU A 1 166 ? 21.490 11.156 -6.153 1.00 79.38 166 GLU A C 1
ATOM 1299 O O . GLU A 1 166 ? 22.497 11.180 -5.446 1.00 79.38 166 GLU A O 1
ATOM 1304 N N . GLY A 1 167 ? 21.046 10.029 -6.716 1.00 76.75 167 GLY A N 1
ATOM 1305 C CA . GLY A 1 167 ? 21.677 8.721 -6.559 1.00 76.75 167 GLY A CA 1
ATOM 1306 C C . GLY A 1 167 ? 23.115 8.610 -7.068 1.00 76.75 167 GLY A C 1
ATOM 1307 O O . GLY A 1 167 ? 23.831 7.706 -6.641 1.00 76.75 167 GLY A O 1
ATOM 1308 N N . TYR A 1 168 ? 23.555 9.508 -7.954 1.00 78.06 168 TYR A N 1
ATOM 1309 C CA . TYR A 1 168 ? 24.953 9.561 -8.394 1.00 78.06 168 TYR A CA 1
ATOM 1310 C C . TYR A 1 168 ? 25.876 10.237 -7.370 1.00 78.06 168 TYR A C 1
ATOM 1312 O O . TYR A 1 168 ? 27.091 10.156 -7.524 1.00 78.06 168 TYR A O 1
ATOM 1320 N N . GLU A 1 169 ? 25.326 10.899 -6.342 1.00 80.06 169 GLU A N 1
ATOM 1321 C CA . GLU A 1 169 ? 26.072 11.614 -5.292 1.00 80.06 169 GLU A CA 1
ATOM 1322 C C . GLU A 1 169 ? 27.103 12.630 -5.835 1.00 80.06 169 GLU A C 1
ATOM 1324 O O . GLU A 1 169 ? 28.083 12.980 -5.174 1.00 80.06 169 GLU A O 1
ATOM 1329 N N . LEU A 1 170 ? 26.883 13.131 -7.054 1.00 80.50 170 LEU A N 1
ATOM 1330 C CA . LEU A 1 170 ? 27.741 14.120 -7.699 1.00 80.50 170 LEU A CA 1
ATOM 1331 C C . LEU A 1 170 ? 27.322 15.538 -7.297 1.00 80.50 170 LEU A C 1
ATOM 1333 O O . LEU A 1 170 ? 26.136 15.871 -7.251 1.00 80.50 170 LEU A O 1
ATOM 1337 N N . SER A 1 171 ? 28.307 16.402 -7.040 1.00 82.00 171 SER A N 1
ATOM 1338 C CA . SER A 1 171 ? 28.072 17.845 -6.943 1.00 82.00 171 SER A CA 1
ATOM 1339 C C . SER A 1 171 ? 27.753 18.431 -8.319 1.00 82.00 171 SER A C 1
ATOM 1341 O O . SER A 1 171 ? 28.019 17.801 -9.342 1.00 82.00 171 SER A O 1
ATOM 1343 N N . PHE A 1 172 ? 27.242 19.664 -8.357 1.00 78.25 172 PHE A N 1
ATOM 1344 C CA . PHE A 1 172 ? 27.038 20.385 -9.619 1.00 78.25 172 PHE A CA 1
ATOM 1345 C C . PHE A 1 172 ? 28.337 20.444 -10.448 1.00 78.25 172 PHE A C 1
ATOM 1347 O O . PHE A 1 172 ? 28.347 20.040 -11.603 1.00 78.25 172 PHE A O 1
ATOM 1354 N N . ASP A 1 173 ? 29.464 20.776 -9.807 1.00 79.69 173 ASP A N 1
ATOM 1355 C CA . ASP A 1 173 ? 30.788 20.754 -10.448 1.00 79.69 173 ASP A CA 1
ATOM 1356 C C . ASP A 1 173 ? 31.208 19.347 -10.921 1.00 79.69 173 ASP A C 1
ATOM 1358 O O . ASP A 1 173 ? 31.955 19.211 -11.884 1.00 79.69 173 ASP A O 1
ATOM 1362 N N . GLY A 1 174 ? 30.750 18.287 -10.248 1.00 79.69 174 GLY A N 1
ATOM 1363 C CA . GLY A 1 174 ? 31.011 16.898 -10.633 1.00 79.69 174 GLY A CA 1
ATOM 1364 C C . GLY A 1 174 ? 30.220 16.450 -11.864 1.00 79.69 174 GLY A C 1
ATOM 1365 O O . GLY A 1 174 ? 30.712 15.616 -12.622 1.00 79.69 174 GLY A O 1
ATOM 1366 N N . TRP A 1 175 ? 29.032 17.022 -12.081 1.00 75.94 175 TRP A N 1
ATOM 1367 C CA . TRP A 1 175 ? 28.252 16.849 -13.309 1.00 75.94 175 TRP A CA 1
ATOM 1368 C C . TRP A 1 175 ? 28.843 17.633 -14.488 1.00 75.94 175 TRP A C 1
ATOM 1370 O O . TRP A 1 175 ? 28.797 17.138 -15.612 1.00 75.94 175 TRP A O 1
ATOM 1380 N N . ASP A 1 176 ? 29.450 18.794 -14.221 1.00 75.44 176 ASP A N 1
ATOM 1381 C CA . ASP A 1 176 ? 30.131 19.619 -15.230 1.00 75.44 176 ASP A CA 1
ATOM 1382 C C . ASP A 1 176 ? 31.528 19.078 -15.604 1.00 75.44 176 ASP A C 1
ATOM 1384 O O . ASP A 1 176 ? 31.967 19.233 -16.740 1.00 75.44 176 ASP A O 1
ATOM 1388 N N . TYR A 1 177 ? 32.230 18.406 -14.682 1.00 67.88 177 TYR A N 1
ATOM 1389 C CA . TYR A 1 177 ? 33.601 17.902 -14.875 1.00 67.88 177 TYR A CA 1
ATOM 1390 C C . TYR A 1 177 ? 33.839 17.036 -16.135 1.00 67.88 177 TYR A C 1
ATOM 1392 O O . TYR A 1 177 ? 34.904 17.162 -16.742 1.00 67.88 177 TYR A O 1
ATOM 1400 N N . PRO A 1 178 ? 32.919 16.146 -16.549 1.00 72.00 178 PRO A N 1
ATOM 1401 C CA . PRO A 1 178 ? 33.065 15.391 -17.796 1.00 72.00 178 PRO A CA 1
ATOM 1402 C C . PRO A 1 178 ? 32.751 16.169 -19.092 1.00 72.00 178 PRO A C 1
ATOM 1404 O O . PRO A 1 178 ? 32.795 15.542 -20.149 1.00 72.00 178 PRO A O 1
ATOM 1407 N N . ASP A 1 179 ? 32.465 17.482 -19.055 1.00 73.94 179 ASP A N 1
ATOM 1408 C CA . ASP A 1 179 ? 32.079 18.292 -20.230 1.00 73.94 179 ASP A CA 1
ATOM 1409 C C . ASP A 1 179 ? 30.973 17.609 -21.069 1.00 73.94 179 ASP A C 1
ATOM 1411 O O . ASP A 1 179 ? 31.042 17.550 -22.302 1.00 73.94 179 ASP A O 1
ATOM 1415 N N . TYR A 1 180 ? 29.959 17.029 -20.409 1.00 74.50 180 TYR A N 1
ATOM 1416 C CA . TYR A 1 180 ? 28.884 16.334 -21.118 1.00 74.50 180 TYR A CA 1
ATOM 1417 C C . TYR A 1 180 ? 28.202 17.268 -22.124 1.00 74.50 180 TYR A C 1
ATOM 1419 O O . TYR A 1 180 ? 27.825 18.399 -21.807 1.00 74.50 180 TYR A O 1
ATOM 1427 N N . THR A 1 181 ? 27.985 16.780 -23.346 1.00 81.75 181 THR A N 1
ATOM 1428 C CA . THR A 1 181 ? 27.124 17.490 -24.297 1.00 81.75 181 THR A CA 1
ATOM 1429 C C . THR A 1 181 ? 25.665 17.406 -23.849 1.00 81.75 181 THR A C 1
ATOM 1431 O O . THR A 1 181 ? 25.276 16.485 -23.129 1.00 81.75 181 THR A O 1
ATOM 1434 N N . PHE A 1 182 ? 24.826 18.340 -24.308 1.00 72.56 182 PHE A N 1
ATOM 1435 C CA . PHE A 1 182 ? 23.386 18.291 -24.025 1.00 72.56 182 PHE A CA 1
ATOM 1436 C C . PHE A 1 182 ? 22.773 16.948 -24.456 1.00 72.56 182 PHE A C 1
ATOM 1438 O O . PHE A 1 182 ? 22.056 16.333 -23.675 1.00 72.56 182 PHE A O 1
ATOM 1445 N N . ASP A 1 183 ? 23.170 16.429 -25.623 1.00 77.88 183 ASP A N 1
ATOM 1446 C CA . ASP A 1 183 ? 22.746 15.108 -26.102 1.00 77.88 183 ASP A CA 1
ATOM 1447 C C . ASP A 1 183 ? 23.178 13.975 -25.154 1.00 77.88 183 ASP A C 1
ATOM 1449 O O . ASP A 1 183 ? 22.448 13.008 -24.964 1.00 77.88 183 ASP A O 1
ATOM 1453 N N . GLN A 1 184 ? 24.364 14.056 -24.543 1.00 76.25 184 GLN A N 1
ATOM 1454 C CA . GLN A 1 184 ? 24.828 13.047 -23.583 1.00 76.25 184 GLN A CA 1
ATOM 1455 C C . GLN A 1 184 ? 24.052 13.110 -22.263 1.00 76.25 184 GLN A C 1
ATOM 1457 O O . GLN A 1 184 ? 23.768 12.064 -21.682 1.00 76.25 184 GLN A O 1
ATOM 1462 N N . LEU A 1 185 ? 23.672 14.311 -21.819 1.00 74.69 185 LEU A N 1
ATOM 1463 C CA . LEU A 1 185 ? 22.804 14.516 -20.655 1.00 74.69 185 LEU A CA 1
ATOM 1464 C C . LEU A 1 185 ? 21.367 14.052 -20.910 1.00 74.69 185 LEU A C 1
ATOM 1466 O O . LEU A 1 185 ? 20.748 13.463 -20.031 1.00 74.69 185 LEU A O 1
ATOM 1470 N N . GLU A 1 186 ? 20.841 14.265 -22.113 1.00 72.12 186 GLU A N 1
ATOM 1471 C CA . GLU A 1 186 ? 19.503 13.805 -22.493 1.00 72.12 186 GLU A CA 1
ATOM 1472 C C . GLU A 1 186 ? 19.452 12.270 -22.586 1.00 72.12 186 GLU A C 1
ATOM 1474 O O . GLU A 1 186 ? 18.505 11.636 -22.129 1.00 72.12 186 GLU A O 1
ATOM 1479 N N . ASN A 1 187 ? 20.531 11.650 -23.074 1.00 74.75 187 ASN A N 1
ATOM 1480 C CA . ASN A 1 187 ? 20.657 10.195 -23.166 1.00 74.75 187 ASN A CA 1
ATOM 1481 C C . ASN A 1 187 ? 21.093 9.509 -21.859 1.00 74.75 187 ASN A C 1
ATOM 1483 O O . ASN A 1 187 ? 21.157 8.283 -21.820 1.00 74.75 187 ASN A O 1
ATOM 1487 N N . LEU A 1 188 ? 21.371 10.245 -20.779 1.00 71.75 188 LEU A N 1
ATOM 1488 C CA . LEU A 1 188 ? 21.753 9.663 -19.482 1.00 71.75 188 LEU A CA 1
ATOM 1489 C C . LEU A 1 188 ? 20.617 8.835 -18.850 1.00 71.75 188 LEU A C 1
ATOM 1491 O O . LEU A 1 188 ? 20.882 7.914 -18.076 1.00 71.75 188 LEU A O 1
ATOM 1495 N N . GLY A 1 189 ? 19.363 9.135 -19.208 1.00 71.06 189 GLY A N 1
ATOM 1496 C CA . GLY A 1 189 ? 18.184 8.336 -18.856 1.00 71.06 189 GLY A CA 1
ATOM 1497 C C . GLY A 1 189 ? 17.985 7.092 -19.716 1.00 71.06 189 GLY A C 1
ATOM 1498 O O . GLY A 1 189 ? 17.346 6.143 -19.262 1.00 71.06 189 GLY A O 1
ATOM 1499 N N . ASN A 1 190 ? 18.562 7.082 -20.922 1.00 82.12 190 ASN A N 1
ATOM 1500 C CA . ASN A 1 190 ? 18.370 6.014 -21.890 1.00 82.12 190 ASN A CA 1
ATOM 1501 C C . ASN A 1 190 ? 19.191 4.798 -21.488 1.00 82.12 190 ASN A C 1
ATOM 1503 O O . ASN A 1 190 ? 20.420 4.778 -21.596 1.00 82.12 190 ASN A O 1
ATOM 1507 N N . ARG A 1 191 ? 18.503 3.762 -21.014 1.00 84.31 191 ARG A N 1
ATOM 1508 C CA . ARG A 1 191 ? 19.165 2.561 -20.517 1.00 84.31 191 ARG A CA 1
ATOM 1509 C C . ARG A 1 191 ? 18.409 1.316 -20.921 1.00 84.31 191 ARG A C 1
ATOM 1511 O O . ARG A 1 191 ? 17.208 1.215 -20.707 1.00 84.31 191 ARG A O 1
ATOM 1518 N N . ILE A 1 192 ? 19.147 0.355 -21.459 1.00 88.69 192 ILE A N 1
ATOM 1519 C CA . ILE A 1 192 ? 18.630 -0.970 -21.784 1.00 88.69 192 ILE A CA 1
ATOM 1520 C C . ILE A 1 192 ? 19.159 -1.944 -20.737 1.00 88.69 192 ILE A C 1
ATOM 1522 O O . ILE A 1 192 ? 20.355 -1.950 -20.437 1.00 88.69 192 ILE A O 1
ATOM 1526 N N . ILE A 1 193 ? 18.261 -2.728 -20.151 1.00 90.38 193 ILE A N 1
ATOM 1527 C CA . ILE A 1 193 ? 18.578 -3.767 -19.175 1.00 90.38 193 ILE A CA 1
ATOM 1528 C C . ILE A 1 193 ? 17.917 -5.061 -19.632 1.00 90.38 193 IL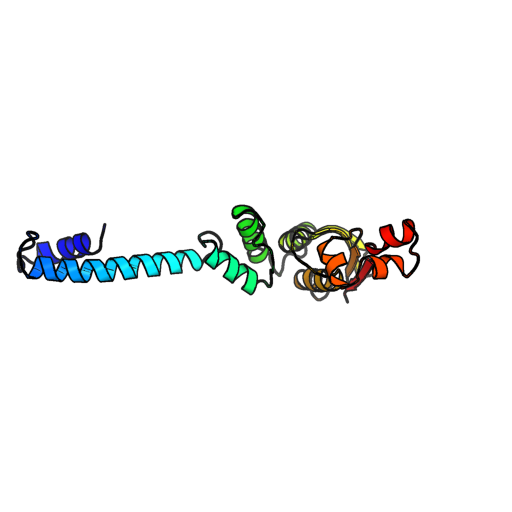E A C 1
ATOM 1530 O O . ILE A 1 193 ? 16.713 -5.101 -19.877 1.00 90.38 193 ILE A O 1
ATOM 1534 N N . GLU A 1 194 ? 18.713 -6.116 -19.739 1.00 90.12 194 GLU A N 1
ATOM 1535 C CA . GLU A 1 194 ? 18.235 -7.454 -20.065 1.00 90.12 194 GLU A CA 1
ATOM 1536 C C . GLU A 1 194 ? 17.979 -8.237 -18.773 1.00 90.12 194 GLU A C 1
ATOM 1538 O O . GLU A 1 194 ? 18.794 -8.220 -17.850 1.00 90.12 194 GLU A O 1
ATOM 1543 N N . ILE A 1 195 ? 16.826 -8.893 -18.726 1.00 88.06 195 ILE A N 1
ATOM 1544 C CA . ILE A 1 195 ? 16.419 -9.881 -17.732 1.00 88.06 195 ILE A CA 1
ATOM 1545 C C . ILE A 1 195 ? 16.486 -11.248 -18.422 1.00 88.06 195 ILE A C 1
ATOM 1547 O O . ILE A 1 195 ? 15.989 -11.400 -19.550 1.00 88.06 195 ILE A O 1
ATOM 1551 N N . GLU A 1 196 ? 17.131 -12.203 -17.755 1.00 81.19 196 GLU A N 1
ATOM 1552 C CA . GLU A 1 196 ? 17.272 -13.605 -18.172 1.00 81.19 196 GLU A CA 1
ATOM 1553 C C . GLU A 1 196 ? 16.374 -14.527 -17.349 1.00 81.19 196 GLU A C 1
ATOM 1555 O O . GLU A 1 196 ? 16.311 -14.337 -16.114 1.00 81.19 196 GLU A O 1
#

Nearest PDB structures (foldseek):
  8v3w-assembly1_N  TM=4.976E-01  e=9.475E-06  Clostridioides difficile
  8v41-assembly1_A  TM=4.781E-01  e=6.917E-04  Clostridioides difficile
  7yfz-assembly1_E  TM=5.689E-01  e=2.352E-02  uncultured cyanophage
  7thq-assembly2_A  TM=5.411E-01  e=1.526E+00  Pseudomonas protegens Pf-5
  5xj2-assembly2_B  TM=4.700E-01  e=5.244E+00  Streptococcus pneumoniae TIGR4

pLDDT: mean 84.78, std 8.84, range [55.78, 96.44]

Radius of gyration: 27.4 Å; Cα contacts (8 Å, |Δi|>4): 225; chains: 1; bounding box: 66×39×77 Å